Protein AF-A0A7S0VR71-F1 (afdb_monomer_lite)

Sequence (204 aa):
VLRNLAHNQRNHTSLIQAGAVEPLVAIMRNSWDAAPRINAAVAVACLVGHEEGNPRLQLDETLVDEILDVLDAACQGTMRHGSFWTVWKLCQGLASLTVNDKNKELITEKGGVNILNEVLHDSHYNNEAAHRYALSAIWNLAFNAASRLVILKTPGLVDSIRDIVHKSESIRTKEAAKGALWTLGLEQDVKSLSETMAQDAGWY

pLDDT: mean 87.96, std 11.65, range [43.56, 96.62]

Radius of gyration: 17.16 Å; chains: 1; bounding box: 41×38×56 Å

Foldseek 3Di:
DLLVQLVDPVCLVVCVVVVVQVVLLCQLPPPPQLVSNLSSLLSNLSNPLVDAQDPSLDHDLVNLLSLQVLLLCLLVQHDDSNDRDALLSSLQSLLSSLSYPNSLVSCQVSPVLVSLQSLLVGDGDVSLSNLLSSLSNLLSSLLDPSSLVSQVVHPCNLVSLLVCLVPPPDPSSVVSSLSNCVSSVNVVSNVVSVVVVVVVVPPD

InterPro domains:
  IPR000225 Armadillo [SM00185] (8-49)
  IPR000225 Armadillo [SM00185] (100-143)
  IPR011989 Armadillo-like helical [G3DSA:1.25.10.10] (1-79)
  IPR011989 Armadillo-like helical [G3DSA:1.25.10.10] (80-203)
  IPR016024 Armadillo-type fold [SSF48371] (2-189)

Secondary structure (DSSP, 8-state):
-HHHHHTSGGGHHHHHHTT-HHHHHHHHHH-SSHHHHHHHHHHHHHHHTTSTT-GGGPPPHHHHHHHHHHHHHHHTT--BTTB---HHHHHHHHHHHTTSHHHHHHHHHTTHHHHHHHHHHS--TTHHHHHHHHHHHHHHHHTSHHHHHHHHHSTTHHHHHHHHHHH---HHHHHHHHHHHHHTT-HHHHHHHHHHHHHHTT--

Organism: NCBI:txid51329

Structure (mmCIF, N/CA/C/O backbone):
data_AF-A0A7S0VR71-F1
#
_entry.id   AF-A0A7S0VR71-F1
#
loop_
_atom_site.group_PDB
_atom_site.id
_atom_site.type_symbol
_atom_site.label_atom_id
_atom_site.label_alt_id
_atom_site.label_comp_id
_atom_site.label_asym_id
_atom_site.label_entity_id
_atom_site.label_seq_id
_atom_site.pdbx_PDB_ins_code
_atom_site.Cartn_x
_atom_site.Cartn_y
_atom_site.Cartn_z
_atom_site.occupancy
_atom_site.B_iso_or_equiv
_atom_site.auth_seq_id
_atom_site.auth_comp_id
_atom_site.auth_asym_id
_atom_site.auth_atom_id
_atom_site.pdbx_PDB_model_num
ATOM 1 N N . VAL A 1 1 ? 16.214 -5.811 -4.613 1.00 65.94 1 VAL A N 1
ATOM 2 C CA . VAL A 1 1 ? 17.143 -4.970 -3.810 1.00 65.94 1 VAL A CA 1
ATOM 3 C C . VAL A 1 1 ? 16.656 -3.527 -3.686 1.00 65.94 1 VAL A C 1
ATOM 5 O O . VAL A 1 1 ? 16.484 -3.078 -2.560 1.00 65.94 1 VAL A O 1
ATOM 8 N N . LEU A 1 2 ? 16.357 -2.828 -4.791 1.00 71.06 2 LEU A N 1
ATOM 9 C CA . LEU A 1 2 ? 15.960 -1.408 -4.769 1.00 71.06 2 LEU A CA 1
ATOM 10 C C . LEU A 1 2 ? 14.737 -1.092 -3.893 1.00 71.06 2 LEU A C 1
ATOM 12 O O . LEU A 1 2 ? 14.807 -0.151 -3.111 1.00 71.06 2 LEU A O 1
ATOM 16 N N . ARG A 1 3 ? 13.681 -1.922 -3.910 1.00 77.31 3 ARG A N 1
ATOM 17 C CA . ARG A 1 3 ? 12.540 -1.784 -2.980 1.00 77.31 3 ARG A CA 1
ATOM 18 C C . ARG A 1 3 ? 12.992 -1.668 -1.519 1.00 77.31 3 ARG A C 1
ATOM 20 O O . ARG A 1 3 ? 12.566 -0.774 -0.803 1.00 77.31 3 ARG A O 1
ATOM 27 N N . ASN A 1 4 ? 13.892 -2.547 -1.072 1.00 80.81 4 ASN A N 1
ATOM 28 C CA . ASN A 1 4 ? 14.374 -2.533 0.313 1.00 80.81 4 ASN A CA 1
ATOM 29 C C . ASN A 1 4 ? 15.157 -1.255 0.646 1.00 80.81 4 ASN A C 1
ATOM 31 O O . ASN A 1 4 ? 15.066 -0.782 1.774 1.00 80.81 4 ASN A O 1
ATOM 35 N N . LEU A 1 5 ? 15.890 -0.693 -0.321 1.00 80.12 5 LEU A N 1
ATOM 36 C CA . LEU A 1 5 ? 16.587 0.580 -0.140 1.00 80.12 5 LEU A CA 1
ATOM 37 C C . LEU A 1 5 ? 15.606 1.756 -0.082 1.00 80.12 5 LEU A C 1
ATOM 39 O O . LEU A 1 5 ? 15.799 2.637 0.751 1.00 80.12 5 LEU A O 1
ATOM 43 N N . ALA A 1 6 ? 14.551 1.734 -0.902 1.00 82.25 6 ALA A N 1
ATOM 44 C CA . ALA A 1 6 ? 13.520 2.769 -0.958 1.00 82.25 6 ALA A CA 1
ATOM 45 C C . ALA A 1 6 ? 12.652 2.837 0.312 1.00 82.25 6 ALA A C 1
ATOM 47 O O . ALA A 1 6 ? 12.152 3.901 0.643 1.00 82.25 6 ALA A O 1
ATOM 48 N N . HIS A 1 7 ? 12.518 1.761 1.092 1.00 83.00 7 HIS A N 1
ATOM 49 C CA . HIS A 1 7 ? 11.820 1.833 2.388 1.00 83.00 7 HIS A CA 1
ATOM 50 C C . HIS A 1 7 ? 12.550 2.692 3.436 1.00 83.00 7 HIS A C 1
ATOM 52 O O . HIS A 1 7 ? 11.944 3.096 4.429 1.00 83.00 7 HIS A O 1
ATOM 58 N N . ASN A 1 8 ? 13.844 2.968 3.244 1.00 85.75 8 ASN A N 1
ATOM 59 C CA . ASN A 1 8 ? 14.630 3.799 4.147 1.00 85.75 8 ASN A CA 1
ATOM 60 C C . ASN A 1 8 ? 14.760 5.221 3.587 1.00 85.75 8 ASN A C 1
ATOM 62 O O . ASN A 1 8 ? 15.506 5.446 2.634 1.00 85.75 8 ASN A O 1
ATOM 66 N N . GLN A 1 9 ? 14.097 6.182 4.240 1.00 85.19 9 GLN A N 1
ATOM 67 C CA . GLN A 1 9 ? 14.102 7.601 3.861 1.00 85.19 9 GLN A CA 1
ATOM 68 C C . GLN A 1 9 ? 15.513 8.171 3.660 1.00 85.19 9 GLN A C 1
ATOM 70 O O . GLN A 1 9 ? 15.729 9.012 2.793 1.00 85.19 9 GLN A O 1
ATOM 75 N N . ARG A 1 10 ? 16.505 7.690 4.426 1.00 88.75 10 ARG A N 1
ATOM 76 C CA . ARG A 1 10 ? 17.900 8.158 4.319 1.00 88.75 10 ARG A CA 1
ATOM 77 C C . ARG A 1 10 ? 18.517 7.884 2.946 1.00 88.75 10 ARG A C 1
ATOM 79 O O . ARG A 1 10 ? 19.453 8.572 2.562 1.00 88.75 10 ARG A O 1
ATOM 86 N N . ASN A 1 11 ? 17.992 6.903 2.214 1.00 87.69 11 ASN A N 1
ATOM 87 C CA . ASN A 1 11 ? 18.485 6.532 0.893 1.00 87.69 11 ASN A CA 1
ATOM 88 C C . ASN A 1 11 ? 17.775 7.281 -0.242 1.00 87.69 11 ASN A C 1
ATOM 90 O O . ASN A 1 11 ? 18.220 7.190 -1.384 1.00 87.69 11 ASN A O 1
ATOM 94 N N . HIS A 1 12 ? 16.670 7.987 0.031 1.00 91.31 12 HIS A N 1
ATOM 95 C CA . HIS A 1 12 ? 15.817 8.563 -1.014 1.00 91.31 12 HIS A CA 1
ATOM 96 C C . HIS A 1 12 ? 16.567 9.559 -1.884 1.00 91.31 12 HIS A C 1
ATOM 98 O O . HIS A 1 12 ? 16.600 9.389 -3.099 1.00 91.31 12 HIS A O 1
ATOM 104 N N . THR A 1 13 ? 17.234 10.539 -1.270 1.00 89.62 13 THR A N 1
ATOM 105 C CA . THR A 1 13 ? 17.993 11.564 -1.997 1.00 89.62 13 THR A CA 1
ATOM 106 C C . THR A 1 13 ? 19.032 10.936 -2.920 1.00 89.62 13 THR A C 1
ATOM 108 O O . THR A 1 13 ? 19.096 11.286 -4.094 1.00 89.62 13 THR A O 1
ATOM 111 N N . SER A 1 14 ? 19.795 9.957 -2.429 1.00 92.00 14 SER A N 1
ATOM 112 C CA . SER A 1 14 ? 20.816 9.272 -3.227 1.00 92.00 14 SER A CA 1
ATOM 113 C C . SER A 1 14 ? 20.217 8.449 -4.368 1.00 92.00 14 SER A C 1
ATOM 115 O O . SER A 1 14 ? 20.752 8.465 -5.471 1.00 92.00 14 SER A O 1
ATOM 117 N N . LEU A 1 15 ? 19.098 7.755 -4.138 1.00 90.75 15 LEU A N 1
ATOM 118 C CA . LEU A 1 15 ? 18.411 6.980 -5.178 1.00 90.75 15 LEU A CA 1
ATOM 119 C C . LEU A 1 15 ? 17.828 7.884 -6.271 1.00 90.75 15 LEU A C 1
ATOM 121 O O . LEU A 1 15 ? 17.935 7.566 -7.455 1.00 90.75 15 LEU A O 1
ATOM 125 N N . ILE A 1 16 ? 17.241 9.018 -5.884 1.00 90.50 16 ILE A N 1
ATOM 126 C CA . ILE A 1 16 ? 16.685 10.003 -6.817 1.00 90.50 16 ILE A CA 1
ATOM 127 C C . ILE A 1 16 ? 17.810 10.644 -7.636 1.00 90.50 16 ILE A C 1
ATOM 129 O O . ILE A 1 16 ? 17.718 10.686 -8.861 1.00 90.50 16 ILE A O 1
ATOM 133 N N . GLN A 1 17 ? 18.900 11.070 -6.991 1.00 91.31 17 GLN A N 1
ATOM 134 C CA . GLN A 1 17 ? 20.070 11.643 -7.670 1.00 91.31 17 GLN A CA 1
ATOM 135 C C . GLN A 1 17 ? 20.768 10.644 -8.601 1.00 91.31 17 GLN A C 1
ATOM 137 O O . GLN A 1 17 ? 21.292 11.039 -9.637 1.00 91.31 17 GLN A O 1
ATOM 142 N N . ALA A 1 18 ? 20.730 9.349 -8.276 1.00 92.19 18 ALA A N 1
ATOM 143 C CA . ALA A 1 18 ? 21.214 8.281 -9.147 1.00 92.19 18 ALA A CA 1
ATOM 144 C C . ALA A 1 18 ? 20.272 7.971 -10.330 1.00 92.19 18 ALA A C 1
ATOM 146 O O . ALA A 1 18 ? 20.552 7.062 -11.109 1.00 92.19 18 ALA A O 1
ATOM 147 N N . GLY A 1 19 ? 19.147 8.683 -10.466 1.00 92.44 19 GLY A N 1
ATOM 148 C CA . GLY A 1 19 ? 18.198 8.499 -11.563 1.00 92.44 19 GLY A CA 1
ATOM 149 C C . GLY A 1 19 ? 17.352 7.228 -11.454 1.00 92.44 19 GLY A C 1
ATOM 150 O O . GLY A 1 19 ? 16.844 6.754 -12.465 1.00 92.44 19 GLY A O 1
ATOM 151 N N . ALA A 1 20 ? 17.178 6.659 -10.253 1.00 93.25 20 ALA A N 1
ATOM 152 C CA . ALA A 1 20 ? 16.486 5.377 -10.080 1.00 93.25 20 ALA A CA 1
ATOM 153 C C . ALA A 1 20 ? 14.979 5.427 -10.401 1.00 93.25 20 ALA A C 1
ATOM 155 O O . ALA A 1 20 ? 14.383 4.388 -10.679 1.00 93.25 20 ALA A O 1
ATOM 156 N N . VAL A 1 21 ? 14.355 6.609 -10.364 1.00 93.88 21 VAL A N 1
ATOM 157 C CA . VAL A 1 21 ? 12.896 6.760 -10.487 1.00 93.88 21 VAL A CA 1
ATOM 158 C C . VAL A 1 21 ? 12.383 6.318 -11.861 1.00 93.88 21 VAL A C 1
ATOM 160 O O . VAL A 1 21 ? 11.466 5.504 -11.922 1.00 93.88 21 VAL A O 1
ATOM 163 N N . GLU A 1 22 ? 12.974 6.792 -12.961 1.00 95.31 22 GLU A N 1
ATOM 164 C CA . GLU A 1 22 ? 12.463 6.487 -14.310 1.00 95.31 22 GLU A CA 1
ATOM 165 C C . GLU A 1 22 ? 12.595 5.006 -14.703 1.00 95.31 22 GLU A C 1
ATOM 167 O O . GLU A 1 22 ? 11.619 4.439 -15.198 1.00 95.31 22 GLU A O 1
ATOM 172 N N . PRO A 1 23 ? 13.719 4.312 -14.428 1.00 96.12 23 PRO A N 1
ATOM 173 C CA . PRO A 1 23 ? 13.800 2.867 -14.626 1.00 96.12 23 PRO A CA 1
ATOM 174 C C . PRO A 1 23 ? 12.753 2.091 -13.822 1.00 96.12 23 PRO A C 1
ATOM 176 O O . PRO A 1 23 ? 12.188 1.122 -14.327 1.00 96.12 23 PRO A O 1
ATOM 179 N N . LEU A 1 24 ? 12.460 2.511 -12.586 1.00 95.94 24 LEU A N 1
ATOM 180 C CA . LEU A 1 24 ? 11.424 1.869 -11.778 1.00 95.94 24 LEU A CA 1
ATOM 181 C C . LEU A 1 24 ? 10.033 2.109 -12.376 1.00 95.94 24 LEU A C 1
ATOM 183 O O . LEU A 1 24 ? 9.268 1.160 -12.504 1.00 95.94 24 LEU A O 1
ATOM 187 N N . VAL A 1 25 ? 9.718 3.326 -12.828 1.00 96.06 25 VAL A N 1
ATOM 188 C CA . VAL A 1 25 ? 8.456 3.606 -13.538 1.00 96.06 25 VAL A CA 1
ATOM 189 C C . VAL A 1 25 ? 8.340 2.765 -14.812 1.00 96.06 25 VAL A C 1
ATOM 191 O O . VAL A 1 25 ? 7.271 2.227 -15.099 1.00 96.06 25 VAL A O 1
ATOM 194 N N . ALA A 1 26 ? 9.432 2.595 -15.561 1.00 96.50 26 ALA A N 1
ATOM 195 C CA . ALA A 1 26 ? 9.446 1.752 -16.750 1.00 96.50 26 ALA A CA 1
ATOM 196 C C . ALA A 1 26 ? 9.179 0.274 -16.416 1.00 96.50 26 ALA A C 1
ATOM 198 O O . ALA A 1 26 ? 8.408 -0.368 -17.126 1.00 96.50 26 ALA A O 1
ATOM 199 N N . ILE A 1 27 ? 9.758 -0.257 -15.333 1.00 96.38 27 ILE A N 1
ATOM 200 C CA . ILE A 1 27 ? 9.483 -1.625 -14.860 1.00 96.38 27 ILE A CA 1
ATOM 201 C C . ILE A 1 27 ? 8.026 -1.755 -14.407 1.00 96.38 27 ILE A C 1
ATOM 203 O O . ILE A 1 27 ? 7.354 -2.702 -14.802 1.00 96.38 27 ILE A O 1
ATOM 207 N N . MET A 1 28 ? 7.529 -0.794 -13.625 1.00 95.75 28 MET A N 1
ATOM 208 C CA . MET A 1 28 ? 6.152 -0.765 -13.126 1.00 95.75 28 MET A CA 1
ATOM 209 C C . MET A 1 28 ? 5.127 -0.852 -14.266 1.00 95.75 28 MET A C 1
ATOM 211 O O . MET A 1 28 ? 4.147 -1.587 -14.159 1.00 95.75 28 MET A O 1
ATOM 215 N N . ARG A 1 29 ? 5.373 -0.123 -15.363 1.00 94.56 29 ARG A N 1
ATOM 216 C CA . ARG A 1 29 ? 4.449 -0.013 -16.503 1.00 94.56 29 ARG A CA 1
ATOM 217 C C . ARG A 1 29 ? 4.601 -1.108 -17.554 1.00 94.56 29 ARG A C 1
ATOM 219 O O . ARG A 1 29 ? 3.626 -1.424 -18.218 1.00 94.56 29 ARG A O 1
ATOM 226 N N . ASN A 1 30 ? 5.810 -1.639 -17.748 1.00 94.56 30 ASN A N 1
ATOM 227 C CA . ASN A 1 30 ? 6.112 -2.478 -18.914 1.00 94.56 30 ASN A CA 1
ATOM 228 C C . ASN A 1 30 ? 6.561 -3.901 -18.569 1.00 94.56 30 ASN A C 1
ATOM 230 O O . ASN A 1 30 ? 6.733 -4.714 -19.478 1.00 94.56 30 ASN A O 1
ATOM 234 N N . SER A 1 31 ? 6.824 -4.218 -17.298 1.00 94.06 31 SER A N 1
ATOM 235 C CA . SER A 1 31 ? 7.171 -5.592 -16.937 1.00 94.06 31 SER A CA 1
ATOM 236 C C . SER A 1 31 ? 5.948 -6.498 -17.082 1.00 94.06 31 SER A C 1
ATOM 238 O O . SER A 1 31 ? 4.839 -6.103 -16.751 1.00 94.06 31 SER A O 1
ATOM 240 N N . TRP A 1 32 ? 6.162 -7.712 -17.586 1.00 91.38 32 TRP A N 1
ATOM 241 C CA . TRP A 1 32 ? 5.134 -8.749 -17.712 1.00 91.38 32 TRP A CA 1
ATOM 242 C C . TRP A 1 32 ? 5.001 -9.606 -16.445 1.00 91.38 32 TRP A C 1
ATOM 244 O O . TRP A 1 32 ? 4.050 -10.370 -16.321 1.00 91.38 32 TRP A O 1
ATOM 254 N N . ASP A 1 33 ? 5.962 -9.505 -15.523 1.00 92.62 33 ASP A N 1
ATOM 255 C CA . ASP A 1 33 ? 5.964 -10.230 -14.255 1.00 92.62 33 ASP A CA 1
ATOM 256 C C . ASP A 1 33 ? 5.464 -9.309 -13.134 1.00 92.62 33 ASP A C 1
ATOM 258 O O . ASP A 1 33 ? 6.018 -8.228 -12.899 1.00 92.62 33 ASP A O 1
ATOM 262 N N . ALA A 1 34 ? 4.432 -9.754 -12.421 1.00 92.62 34 ALA A N 1
ATOM 263 C CA . ALA A 1 34 ? 3.811 -9.019 -11.327 1.00 92.62 34 ALA A CA 1
ATOM 264 C C . ALA A 1 34 ? 4.813 -8.678 -10.212 1.00 92.62 34 ALA A C 1
ATOM 266 O O . ALA A 1 34 ? 4.798 -7.570 -9.677 1.00 92.62 34 ALA A O 1
ATOM 267 N N . ALA A 1 35 ? 5.750 -9.573 -9.872 1.00 93.38 35 ALA A N 1
ATOM 268 C CA . ALA A 1 35 ? 6.666 -9.320 -8.758 1.00 93.38 35 ALA A CA 1
ATOM 269 C C . ALA A 1 35 ? 7.576 -8.090 -8.995 1.00 93.38 35 ALA A C 1
ATOM 271 O O . ALA A 1 35 ? 7.648 -7.216 -8.120 1.00 93.38 35 ALA A O 1
ATOM 272 N N . PRO A 1 36 ? 8.273 -7.954 -10.139 1.00 94.19 36 PRO A N 1
ATOM 273 C CA . PRO A 1 36 ? 8.951 -6.721 -10.524 1.00 94.19 36 PRO A CA 1
ATOM 274 C C . PRO A 1 36 ? 8.035 -5.498 -10.578 1.00 94.19 36 PRO A C 1
ATOM 276 O O . PRO A 1 36 ? 8.448 -4.452 -10.070 1.00 94.19 36 PRO A O 1
ATOM 279 N N . ARG A 1 37 ? 6.815 -5.613 -11.126 1.00 94.88 37 ARG A N 1
ATOM 280 C CA . ARG A 1 37 ? 5.865 -4.487 -11.191 1.00 94.88 37 ARG A CA 1
ATOM 281 C C . ARG A 1 37 ? 5.501 -3.972 -9.804 1.00 94.88 37 ARG A C 1
ATOM 283 O O . ARG A 1 37 ? 5.704 -2.792 -9.531 1.00 94.88 37 ARG A O 1
ATOM 290 N N . ILE A 1 38 ? 5.067 -4.854 -8.903 1.00 95.00 38 ILE A N 1
ATOM 291 C CA . ILE A 1 38 ? 4.711 -4.524 -7.515 1.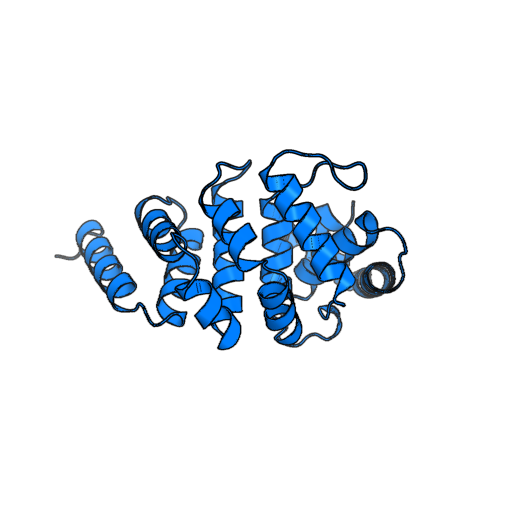00 95.00 38 ILE A CA 1
ATOM 292 C C . ILE A 1 38 ? 5.911 -3.906 -6.791 1.00 95.00 38 ILE A C 1
ATOM 294 O O . ILE A 1 38 ? 5.800 -2.868 -6.138 1.00 95.00 38 ILE A O 1
ATOM 298 N N . ASN A 1 39 ? 7.093 -4.519 -6.917 1.00 94.50 39 ASN A N 1
ATOM 299 C CA . ASN A 1 39 ? 8.308 -4.009 -6.284 1.00 94.50 39 ASN A CA 1
ATOM 300 C C . ASN A 1 39 ? 8.669 -2.605 -6.773 1.00 94.50 39 ASN A C 1
ATOM 302 O O . ASN A 1 39 ? 9.123 -1.781 -5.974 1.00 94.50 39 ASN A O 1
ATOM 306 N N . ALA A 1 40 ? 8.490 -2.350 -8.067 1.00 95.25 40 ALA A N 1
ATOM 307 C CA . ALA A 1 40 ? 8.718 -1.049 -8.660 1.00 95.25 40 ALA A CA 1
ATOM 308 C C . ALA A 1 40 ? 7.663 -0.034 -8.207 1.00 95.25 40 ALA A C 1
ATOM 310 O O . ALA A 1 40 ? 8.046 1.050 -7.782 1.00 95.25 40 ALA A O 1
ATOM 311 N N . ALA A 1 41 ? 6.380 -0.402 -8.189 1.00 95.50 41 ALA A N 1
ATOM 312 C CA . ALA A 1 41 ? 5.288 0.447 -7.716 1.00 95.50 41 ALA A CA 1
ATOM 313 C C . ALA A 1 41 ? 5.519 0.920 -6.277 1.00 95.50 41 ALA A C 1
ATOM 315 O O . ALA A 1 41 ? 5.515 2.118 -6.004 1.00 95.50 41 ALA A O 1
ATOM 316 N N . VAL A 1 42 ? 5.825 -0.011 -5.368 1.00 94.31 42 VAL A N 1
ATOM 317 C CA . VAL A 1 42 ? 6.130 0.302 -3.964 1.00 94.31 42 VAL A CA 1
ATOM 318 C C . VAL A 1 42 ? 7.378 1.181 -3.851 1.00 94.31 42 VAL A C 1
ATOM 320 O O . VAL A 1 42 ? 7.391 2.129 -3.069 1.00 94.31 42 VAL A O 1
ATOM 323 N N . ALA A 1 43 ? 8.427 0.906 -4.632 1.00 94.69 43 ALA A N 1
ATOM 324 C CA . ALA A 1 43 ? 9.650 1.705 -4.597 1.00 94.69 43 ALA A CA 1
ATOM 325 C C . ALA A 1 43 ? 9.428 3.135 -5.116 1.00 94.69 43 ALA A C 1
ATOM 327 O O . ALA A 1 43 ? 9.874 4.081 -4.472 1.00 94.69 43 ALA A O 1
ATOM 328 N N . VAL A 1 44 ? 8.721 3.301 -6.238 1.00 94.81 44 VAL A N 1
ATOM 329 C CA . VAL A 1 44 ? 8.338 4.615 -6.777 1.00 94.81 44 VAL A CA 1
ATOM 330 C C . VAL A 1 44 ? 7.493 5.357 -5.749 1.00 94.81 44 VAL A C 1
ATOM 332 O O . VAL A 1 44 ? 7.810 6.497 -5.427 1.00 94.81 44 VAL A O 1
ATOM 335 N N . ALA A 1 45 ? 6.499 4.695 -5.156 1.00 93.38 45 ALA A N 1
ATOM 336 C CA . ALA A 1 45 ? 5.651 5.280 -4.126 1.00 93.38 45 ALA A CA 1
ATOM 337 C C . ALA A 1 45 ? 6.445 5.773 -2.914 1.00 93.38 45 ALA A C 1
ATOM 339 O O . ALA A 1 45 ? 6.241 6.896 -2.467 1.00 93.38 45 ALA A O 1
ATOM 340 N N . CYS A 1 46 ? 7.408 4.992 -2.424 1.00 91.88 46 CYS A N 1
ATOM 341 C CA . CYS A 1 46 ? 8.279 5.451 -1.348 1.00 91.88 46 CYS A CA 1
ATOM 342 C C . CYS A 1 46 ? 9.129 6.667 -1.749 1.00 91.88 46 CYS A C 1
ATOM 344 O O . CYS A 1 46 ? 9.349 7.527 -0.909 1.00 91.88 46 CYS A O 1
ATOM 346 N N . LEU A 1 47 ? 9.612 6.746 -2.994 1.00 91.50 47 LEU A N 1
ATOM 347 C CA . LEU A 1 47 ? 10.522 7.812 -3.433 1.00 91.50 47 LEU A CA 1
ATOM 348 C C . LEU A 1 47 ? 9.815 9.125 -3.787 1.00 91.50 47 LEU A C 1
ATOM 350 O O . LEU A 1 47 ? 10.372 10.190 -3.537 1.00 91.50 47 LEU A O 1
ATOM 354 N N . VAL A 1 48 ? 8.630 9.061 -4.402 1.00 90.81 48 VAL A N 1
ATOM 355 C CA . VAL A 1 48 ? 7.934 10.246 -4.943 1.00 90.81 48 VAL A CA 1
ATOM 356 C C . VAL A 1 48 ? 6.537 10.462 -4.357 1.00 90.81 48 VAL A C 1
ATOM 358 O O . VAL A 1 48 ? 5.881 11.441 -4.691 1.00 90.81 48 VAL A O 1
ATOM 361 N N . GLY A 1 49 ? 6.087 9.596 -3.444 1.00 83.94 49 GLY A N 1
ATOM 362 C CA . GLY A 1 49 ? 4.770 9.671 -2.794 1.00 83.94 49 GLY A CA 1
ATOM 363 C C . GLY A 1 49 ? 4.559 10.869 -1.868 1.00 83.94 49 GLY A C 1
ATOM 364 O O . GLY A 1 49 ? 3.482 11.010 -1.302 1.00 83.94 49 GLY A O 1
ATOM 365 N N . HIS A 1 50 ? 5.572 11.717 -1.689 1.00 84.19 50 HIS A N 1
ATOM 366 C CA . HIS A 1 50 ? 5.449 12.990 -0.977 1.00 84.19 50 HIS A CA 1
ATOM 367 C C . HIS A 1 50 ? 4.798 14.087 -1.833 1.00 84.19 50 HIS A C 1
ATOM 369 O O . HIS A 1 50 ? 4.351 15.093 -1.290 1.00 84.19 50 HIS A O 1
ATOM 375 N N . GLU A 1 51 ? 4.761 13.906 -3.155 1.00 82.44 51 GLU A N 1
ATOM 376 C CA . GLU A 1 51 ? 4.181 14.854 -4.101 1.00 82.44 51 GLU A CA 1
ATOM 377 C C . GLU A 1 51 ? 2.767 14.413 -4.489 1.00 82.44 51 GLU A C 1
ATOM 379 O O . GLU A 1 51 ? 2.568 13.386 -5.148 1.00 82.44 51 GLU A O 1
ATOM 384 N N . GLU A 1 52 ? 1.774 15.208 -4.095 1.00 78.00 52 GLU A N 1
ATOM 385 C CA . GLU A 1 52 ? 0.383 14.960 -4.458 1.00 78.00 52 GLU A CA 1
ATOM 386 C C . GLU A 1 52 ? 0.183 15.050 -5.977 1.00 78.00 52 GLU A C 1
ATOM 388 O O . GLU A 1 52 ? 0.733 15.919 -6.654 1.00 78.00 52 GLU A O 1
ATOM 393 N N . GLY A 1 53 ? -0.581 14.108 -6.536 1.00 78.19 53 GLY A N 1
ATOM 394 C CA . GLY A 1 53 ? -0.867 14.076 -7.971 1.00 78.19 53 GLY A CA 1
ATOM 395 C C . GLY A 1 53 ? 0.320 13.707 -8.870 1.00 78.19 53 GLY A C 1
ATOM 396 O O . GLY A 1 53 ? 0.206 13.839 -10.090 1.00 78.19 53 GLY A O 1
ATOM 397 N N . ASN A 1 54 ? 1.443 13.214 -8.327 1.00 89.25 54 ASN A N 1
ATOM 398 C CA . ASN A 1 54 ? 2.588 12.833 -9.154 1.00 89.25 54 ASN A CA 1
ATOM 399 C C . ASN A 1 54 ? 2.193 11.726 -10.164 1.00 89.25 54 ASN A C 1
ATOM 401 O O . ASN A 1 54 ? 1.780 10.633 -9.756 1.00 89.25 54 ASN A O 1
ATOM 405 N N . PRO A 1 55 ? 2.342 11.953 -11.486 1.00 89.12 55 PRO A N 1
ATOM 406 C CA . PRO A 1 55 ? 1.881 11.018 -12.517 1.00 89.12 55 PRO A CA 1
ATOM 407 C C . PRO A 1 55 ? 2.649 9.689 -12.521 1.00 89.12 55 PRO A C 1
ATOM 409 O O . PRO A 1 55 ? 2.201 8.708 -13.118 1.00 89.12 55 PRO A O 1
ATOM 412 N N . ARG A 1 56 ? 3.813 9.628 -11.862 1.00 92.19 56 ARG A N 1
ATOM 413 C CA . ARG A 1 56 ? 4.591 8.393 -11.700 1.00 92.19 56 ARG A CA 1
ATOM 414 C C . ARG A 1 56 ? 3.954 7.416 -10.714 1.00 92.19 56 ARG A C 1
ATOM 416 O O . ARG A 1 56 ? 4.299 6.245 -10.752 1.00 92.19 56 ARG A O 1
ATOM 423 N N . LEU A 1 57 ? 3.034 7.882 -9.867 1.00 92.69 57 LEU A N 1
ATOM 424 C CA . LEU A 1 57 ? 2.300 7.044 -8.916 1.00 92.69 57 LEU A CA 1
ATOM 425 C C . LEU A 1 57 ? 1.071 6.379 -9.530 1.00 92.69 57 LEU A C 1
ATOM 427 O O . LEU A 1 57 ? 0.507 5.491 -8.901 1.00 92.69 57 LEU A O 1
ATOM 431 N N . GLN A 1 58 ? 0.617 6.823 -10.706 1.00 93.62 58 GLN A N 1
ATOM 432 C CA . GLN A 1 58 ? -0.617 6.313 -11.292 1.00 93.62 58 GLN A CA 1
ATOM 433 C C . GLN A 1 58 ? -0.475 4.825 -11.633 1.00 93.62 58 GLN A C 1
ATOM 435 O O . GLN A 1 58 ? 0.396 4.443 -12.421 1.00 93.62 58 GLN A O 1
ATOM 440 N N . LEU A 1 59 ? -1.355 4.020 -11.042 1.00 93.81 59 LEU A N 1
ATOM 441 C CA . LEU A 1 59 ? -1.464 2.587 -11.281 1.00 93.81 59 LEU A CA 1
ATOM 442 C C . LEU A 1 59 ? -2.483 2.313 -12.392 1.00 93.81 59 LEU A C 1
ATOM 444 O O . LEU A 1 59 ? -3.395 3.108 -12.630 1.00 93.81 59 LEU A O 1
ATOM 448 N N . ASP A 1 60 ? -2.326 1.177 -13.060 1.00 94.38 60 ASP A N 1
ATOM 449 C CA . ASP A 1 60 ? -3.395 0.566 -13.847 1.00 94.38 60 ASP A CA 1
ATOM 450 C C . ASP A 1 60 ? -4.178 -0.447 -12.998 1.00 94.38 60 ASP A C 1
ATOM 452 O O . ASP A 1 60 ? -3.721 -0.873 -11.935 1.00 94.38 60 ASP A O 1
ATOM 456 N N . GLU A 1 61 ? -5.362 -0.833 -13.473 1.00 94.81 61 GLU A N 1
ATOM 457 C CA . GLU A 1 61 ? -6.259 -1.747 -12.757 1.00 94.81 61 GLU A CA 1
ATOM 458 C C . GLU A 1 61 ? -5.598 -3.088 -12.422 1.00 94.81 61 GLU A C 1
ATOM 460 O O . GLU A 1 61 ? -5.762 -3.589 -11.311 1.00 94.81 61 GLU A O 1
ATOM 465 N N . THR A 1 62 ? -4.811 -3.645 -13.350 1.00 95.81 62 THR A N 1
ATOM 466 C CA . THR A 1 62 ? -4.158 -4.946 -13.143 1.00 95.81 62 THR A CA 1
ATOM 467 C C . THR A 1 62 ? -3.111 -4.887 -12.041 1.00 95.81 62 THR A C 1
ATOM 469 O O . THR A 1 62 ? -3.020 -5.801 -11.231 1.00 95.81 62 THR A O 1
ATOM 472 N N . LEU A 1 63 ? -2.349 -3.796 -11.963 1.00 95.88 63 LEU A N 1
ATOM 473 C CA . LEU A 1 63 ? -1.344 -3.615 -10.925 1.00 95.88 63 LEU A CA 1
ATOM 474 C C . LEU A 1 63 ? -1.977 -3.395 -9.548 1.00 95.88 63 LEU A C 1
ATOM 476 O O . LEU A 1 63 ? -1.403 -3.807 -8.543 1.00 95.88 63 LEU A O 1
ATOM 480 N N . VAL A 1 64 ? -3.151 -2.759 -9.482 1.00 96.56 64 VAL A N 1
ATOM 481 C CA . VAL A 1 64 ? -3.910 -2.667 -8.226 1.00 96.56 64 VAL A CA 1
ATOM 482 C C . VAL A 1 64 ? -4.323 -4.064 -7.764 1.00 96.56 64 VAL A C 1
ATOM 484 O O . VAL A 1 64 ? -4.048 -4.406 -6.616 1.00 96.56 64 VAL A O 1
ATOM 487 N N . ASP A 1 65 ? -4.889 -4.887 -8.652 1.00 96.31 65 ASP A N 1
ATOM 488 C CA . ASP A 1 65 ? -5.263 -6.273 -8.333 1.00 96.31 65 ASP A CA 1
ATOM 489 C C . ASP A 1 65 ? -4.049 -7.098 -7.870 1.00 96.31 65 ASP A C 1
ATOM 491 O O . ASP A 1 65 ? -4.112 -7.777 -6.847 1.00 96.31 65 ASP A O 1
ATOM 495 N N . GLU A 1 66 ? -2.913 -6.985 -8.565 1.00 95.88 66 GLU A N 1
ATOM 496 C CA . GLU A 1 66 ? -1.652 -7.649 -8.206 1.00 95.88 66 GLU A CA 1
ATOM 497 C C . GLU A 1 66 ? -1.137 -7.229 -6.816 1.00 95.88 66 GLU A C 1
ATOM 499 O O . GLU A 1 66 ? -0.697 -8.070 -6.030 1.00 95.88 66 GLU A O 1
ATOM 504 N N . ILE A 1 67 ? -1.184 -5.931 -6.490 1.00 96.62 67 ILE A N 1
ATOM 505 C CA . ILE A 1 67 ? -0.753 -5.415 -5.180 1.00 96.62 67 ILE A CA 1
ATOM 506 C C . ILE A 1 67 ? -1.674 -5.925 -4.067 1.00 96.62 67 ILE A C 1
ATOM 508 O O . ILE A 1 67 ? -1.181 -6.289 -2.996 1.00 96.62 67 ILE A O 1
ATOM 512 N N . LEU A 1 68 ? -2.988 -5.940 -4.305 1.00 96.56 68 LEU A N 1
ATOM 513 C CA . LEU A 1 68 ? -3.975 -6.388 -3.326 1.00 96.56 68 LEU A CA 1
ATOM 514 C C . LEU A 1 68 ? -3.914 -7.908 -3.102 1.00 96.56 68 LEU A C 1
ATOM 516 O O . LEU A 1 68 ? -3.877 -8.316 -1.945 1.00 96.56 68 LEU A O 1
ATOM 520 N N . ASP A 1 69 ? -3.785 -8.733 -4.152 1.00 95.88 69 ASP A N 1
ATOM 521 C CA . ASP A 1 69 ? -3.602 -10.197 -4.027 1.00 95.88 69 ASP A CA 1
ATOM 522 C C . ASP A 1 69 ? -2.349 -10.539 -3.214 1.00 95.88 69 ASP A C 1
ATOM 524 O O . ASP A 1 69 ? -2.352 -11.419 -2.353 1.00 95.88 69 ASP A O 1
ATOM 528 N N . VAL A 1 70 ? -1.261 -9.804 -3.445 1.00 95.69 70 VAL A N 1
ATOM 529 C CA . VAL A 1 70 ? -0.017 -9.998 -2.702 1.00 95.69 70 VAL A CA 1
ATOM 530 C C . VAL A 1 70 ? -0.120 -9.528 -1.248 1.00 95.69 70 VAL A C 1
ATOM 532 O O . VAL A 1 70 ? 0.509 -10.135 -0.378 1.00 95.69 70 VAL A O 1
ATOM 535 N N . LEU A 1 71 ? -0.885 -8.471 -0.960 1.00 95.69 71 LEU A N 1
ATOM 536 C CA . LEU A 1 71 ? -1.131 -8.023 0.413 1.00 95.69 71 LEU A CA 1
ATOM 537 C C . LEU A 1 71 ? -2.014 -9.011 1.180 1.00 95.69 71 LEU A C 1
ATOM 539 O O . LEU A 1 71 ? -1.653 -9.370 2.299 1.00 95.69 71 LEU A O 1
ATOM 543 N N . ASP A 1 72 ? -3.097 -9.487 0.573 1.00 95.12 72 ASP A N 1
ATOM 544 C CA . ASP A 1 72 ? -3.971 -10.522 1.135 1.00 95.12 72 ASP A CA 1
ATOM 545 C C . ASP A 1 72 ? -3.183 -11.811 1.426 1.00 95.12 72 ASP A C 1
ATOM 547 O O . ASP A 1 72 ? -3.122 -12.296 2.558 1.00 95.12 72 ASP A O 1
ATOM 551 N N . ALA A 1 73 ? -2.424 -12.295 0.439 1.00 93.75 73 ALA A N 1
ATOM 552 C CA . ALA A 1 73 ? -1.555 -13.450 0.621 1.00 93.75 73 ALA A CA 1
ATOM 553 C C . ALA A 1 73 ? -0.526 -13.256 1.746 1.00 93.75 73 ALA A C 1
ATOM 555 O O . ALA A 1 73 ? -0.252 -14.191 2.502 1.00 93.75 73 ALA A O 1
ATOM 556 N N . ALA A 1 74 ? 0.034 -12.049 1.885 1.00 93.69 74 ALA A N 1
ATOM 557 C CA . ALA A 1 74 ? 0.962 -11.728 2.964 1.00 93.69 74 ALA A CA 1
ATOM 558 C C . ALA A 1 74 ? 0.292 -11.759 4.346 1.00 93.69 74 ALA A C 1
ATOM 560 O O . ALA A 1 74 ? 0.947 -12.168 5.307 1.00 93.69 74 ALA A O 1
ATOM 561 N N . CYS A 1 75 ? -0.981 -11.364 4.450 1.00 91.62 75 CYS A N 1
ATOM 562 C CA . CYS A 1 75 ? -1.757 -11.459 5.690 1.00 91.62 75 CYS A CA 1
ATOM 563 C C . CYS A 1 75 ? -1.981 -12.924 6.078 1.00 91.62 75 CYS A C 1
ATOM 565 O O . CYS A 1 75 ? -1.711 -13.313 7.211 1.00 91.62 75 CYS A O 1
ATOM 567 N N . GLN A 1 76 ? -2.316 -13.765 5.097 1.00 91.06 76 GLN A N 1
ATOM 568 C CA . GLN A 1 76 ? -2.513 -15.209 5.274 1.00 91.06 76 GLN A CA 1
ATOM 569 C C . GLN A 1 76 ? -1.203 -16.005 5.448 1.00 91.06 76 GLN A C 1
ATOM 571 O O . GLN A 1 76 ? -1.227 -17.221 5.648 1.00 91.06 76 GLN A O 1
ATOM 576 N N . GLY A 1 77 ? -0.039 -15.357 5.331 1.00 89.12 77 GLY A N 1
ATOM 577 C CA . GLY A 1 77 ? 1.266 -16.020 5.405 1.00 89.12 77 GLY A CA 1
ATOM 578 C C . GLY A 1 77 ? 1.564 -16.945 4.218 1.00 89.12 77 GLY A C 1
ATOM 579 O O . GLY A 1 77 ? 2.371 -17.869 4.343 1.00 89.12 77 GLY A O 1
ATOM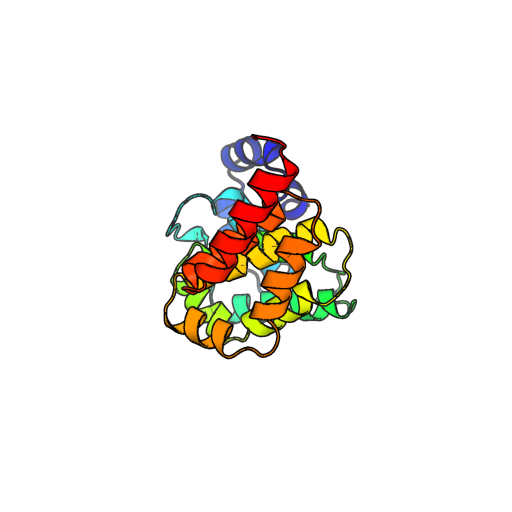 580 N N . THR A 1 78 ? 0.932 -16.714 3.067 1.00 92.19 78 THR A N 1
ATOM 581 C CA . THR A 1 78 ? 1.112 -17.515 1.851 1.00 92.19 78 THR A CA 1
ATOM 582 C C . THR A 1 78 ? 2.098 -16.866 0.877 1.00 92.19 78 THR A C 1
ATOM 584 O O . THR A 1 78 ? 2.356 -15.660 0.891 1.00 92.19 78 THR A O 1
ATOM 587 N N . MET A 1 79 ? 2.718 -17.696 0.036 1.00 90.50 79 MET A N 1
ATOM 588 C CA . MET A 1 79 ? 3.698 -17.244 -0.949 1.00 90.50 79 MET A CA 1
ATOM 589 C C . MET A 1 79 ? 3.006 -16.894 -2.269 1.00 90.50 79 MET A C 1
ATOM 591 O O . MET A 1 79 ? 2.284 -17.715 -2.832 1.00 90.50 79 MET A O 1
ATOM 595 N N . ARG A 1 80 ? 3.307 -15.714 -2.818 1.00 91.69 80 ARG A N 1
ATOM 596 C CA . ARG A 1 80 ? 2.839 -15.270 -4.141 1.00 91.69 80 ARG A CA 1
ATOM 597 C C . ARG A 1 80 ? 4.011 -14.846 -5.010 1.00 91.69 80 ARG A C 1
ATOM 599 O O . ARG A 1 80 ? 4.971 -14.252 -4.521 1.00 91.69 80 ARG A O 1
ATOM 606 N N . HIS A 1 81 ? 3.945 -15.180 -6.299 1.00 89.75 81 HIS A N 1
ATOM 607 C CA . HIS A 1 81 ? 5.007 -14.904 -7.279 1.00 89.75 81 HIS A CA 1
ATOM 608 C C . HIS A 1 81 ? 6.400 -15.389 -6.827 1.00 89.75 81 HIS A C 1
ATOM 610 O O . HIS A 1 81 ? 7.411 -14.721 -7.028 1.00 89.75 81 HIS A O 1
ATOM 616 N N . GLY A 1 82 ? 6.453 -16.545 -6.152 1.00 86.31 82 GLY A N 1
ATOM 617 C CA . GLY A 1 82 ? 7.705 -17.149 -5.683 1.00 86.31 82 GLY A CA 1
ATOM 618 C C . GLY A 1 82 ? 8.410 -16.385 -4.556 1.00 86.31 82 GLY A C 1
ATOM 619 O O . GLY A 1 82 ? 9.609 -16.568 -4.361 1.00 86.31 82 GLY A O 1
ATOM 620 N N . SER A 1 83 ? 7.716 -15.497 -3.835 1.00 86.56 83 SER A N 1
ATOM 621 C CA . SER A 1 83 ? 8.286 -14.734 -2.719 1.00 86.56 83 SER A CA 1
ATOM 622 C C . SER A 1 83 ? 7.307 -14.576 -1.559 1.00 86.56 83 SER A C 1
ATOM 624 O O . SER A 1 83 ? 6.096 -14.472 -1.750 1.00 86.56 83 SER A O 1
ATOM 626 N N . PHE A 1 84 ? 7.850 -14.523 -0.342 1.00 88.25 84 PHE A N 1
ATOM 627 C CA . PHE A 1 84 ? 7.117 -14.016 0.813 1.00 88.25 84 PHE A CA 1
ATOM 628 C C . PHE A 1 84 ? 7.163 -12.496 0.813 1.00 88.25 84 PHE A C 1
ATOM 630 O O . PHE A 1 84 ? 8.219 -11.877 0.626 1.00 88.25 84 PHE A O 1
ATOM 637 N N . TRP A 1 85 ? 6.009 -11.896 1.058 1.00 91.50 85 TRP A N 1
ATOM 638 C CA . TRP A 1 85 ? 5.862 -10.456 1.100 1.00 91.50 85 TRP A CA 1
ATOM 639 C C . TRP A 1 85 ? 5.677 -9.988 2.535 1.00 91.50 85 TRP A C 1
ATOM 641 O O . TRP A 1 85 ? 5.205 -10.715 3.401 1.00 91.50 85 TRP A O 1
ATOM 651 N N . THR A 1 86 ? 6.137 -8.773 2.814 1.00 91.75 86 THR A N 1
ATOM 652 C CA . THR A 1 86 ? 6.089 -8.214 4.164 1.00 91.75 86 THR A CA 1
ATOM 653 C C . THR A 1 86 ? 4.955 -7.205 4.238 1.00 91.75 86 THR A C 1
ATOM 655 O O . THR A 1 86 ? 5.051 -6.158 3.596 1.00 91.75 86 THR A O 1
ATOM 658 N N . VAL A 1 87 ? 3.938 -7.495 5.054 1.00 93.50 87 VAL A N 1
ATOM 659 C CA . VAL A 1 87 ? 2.720 -6.679 5.202 1.00 93.50 87 VAL A CA 1
ATOM 660 C C . VAL A 1 87 ? 3.048 -5.199 5.397 1.00 93.50 87 VAL A C 1
ATOM 662 O O . VAL A 1 87 ? 2.692 -4.382 4.556 1.00 93.50 87 VAL A O 1
ATOM 665 N N . TRP A 1 88 ? 3.851 -4.834 6.406 1.00 93.06 88 TRP A N 1
ATOM 666 C CA . TRP A 1 88 ? 4.134 -3.416 6.675 1.00 93.06 88 TRP A CA 1
ATOM 667 C C . TRP A 1 88 ? 4.810 -2.675 5.507 1.00 93.06 88 TRP A C 1
ATOM 669 O O . TRP A 1 88 ? 4.602 -1.475 5.343 1.00 93.06 88 TRP A O 1
ATOM 679 N N . LYS A 1 89 ? 5.609 -3.364 4.678 1.00 92.88 89 LYS A N 1
ATOM 680 C CA . LYS A 1 89 ? 6.255 -2.765 3.496 1.00 92.88 89 LYS A CA 1
ATOM 681 C C . LYS A 1 89 ? 5.248 -2.510 2.383 1.00 92.88 89 LYS A C 1
ATOM 683 O O . LYS A 1 89 ? 5.301 -1.461 1.747 1.00 92.88 89 LYS A O 1
ATOM 688 N N . LEU A 1 90 ? 4.345 -3.463 2.161 1.00 94.50 90 LEU A N 1
ATOM 689 C CA . LEU A 1 90 ? 3.249 -3.305 1.212 1.00 94.50 90 LEU A CA 1
ATOM 690 C C . LEU A 1 90 ? 2.315 -2.182 1.660 1.00 94.50 90 LEU A C 1
ATOM 692 O O . LEU A 1 90 ? 2.050 -1.285 0.870 1.00 94.50 90 LEU A O 1
ATOM 696 N N . CYS A 1 91 ? 1.929 -2.149 2.939 1.00 95.50 91 CYS A N 1
ATOM 697 C CA . CYS A 1 91 ? 1.121 -1.068 3.502 1.00 95.50 91 CYS A CA 1
ATOM 698 C C . CYS A 1 91 ? 1.814 0.293 3.375 1.00 95.50 91 CYS A C 1
ATOM 700 O O . CYS A 1 91 ? 1.153 1.272 3.054 1.00 95.50 91 CYS A O 1
ATOM 702 N N . GLN A 1 92 ? 3.137 0.378 3.578 1.00 94.00 92 GLN A N 1
ATOM 703 C CA . GLN A 1 92 ? 3.877 1.628 3.363 1.00 94.00 92 GLN A CA 1
ATOM 704 C C . GLN A 1 92 ? 3.766 2.103 1.912 1.00 94.00 92 GLN A C 1
ATOM 706 O O . GLN A 1 92 ? 3.490 3.276 1.671 1.00 94.00 92 GLN A O 1
ATOM 711 N N . GLY A 1 93 ? 3.980 1.199 0.953 1.00 93.38 93 GLY A N 1
ATOM 712 C CA . GLY A 1 93 ? 3.811 1.506 -0.465 1.00 93.38 93 GLY A CA 1
ATOM 713 C C . GLY A 1 93 ? 2.383 1.943 -0.776 1.00 93.38 93 GLY A C 1
ATOM 714 O O . GLY A 1 93 ? 2.187 2.975 -1.405 1.00 93.38 93 GLY A O 1
ATOM 715 N N . LEU A 1 94 ? 1.392 1.207 -0.274 1.00 95.38 94 LEU A N 1
ATOM 716 C CA . LEU A 1 94 ? -0.027 1.487 -0.475 1.00 95.38 94 LEU A CA 1
ATOM 717 C C . LEU A 1 94 ? -0.442 2.842 0.118 1.00 95.38 94 LEU A C 1
ATOM 719 O O . LEU A 1 94 ? -1.155 3.603 -0.531 1.00 95.38 94 LEU A O 1
ATOM 723 N N . ALA A 1 95 ? 0.056 3.200 1.303 1.00 94.62 95 ALA A N 1
ATOM 724 C CA . ALA A 1 95 ? -0.162 4.515 1.903 1.00 94.62 95 ALA A CA 1
ATOM 725 C C . ALA A 1 95 ? 0.372 5.644 1.009 1.00 94.62 95 ALA A C 1
ATOM 727 O O . ALA A 1 95 ? -0.306 6.644 0.803 1.00 94.62 95 ALA A O 1
ATOM 728 N N . SER A 1 96 ? 1.549 5.470 0.410 1.00 93.69 96 SER A N 1
ATOM 729 C CA . SER A 1 96 ? 2.089 6.436 -0.553 1.00 93.69 96 SER A CA 1
ATOM 730 C C . SER A 1 96 ? 1.342 6.434 -1.896 1.00 93.69 96 SER A C 1
ATOM 732 O O . SER A 1 96 ? 1.186 7.482 -2.514 1.00 93.69 96 SER A O 1
ATOM 734 N N . LEU A 1 97 ? 0.852 5.280 -2.360 1.00 93.44 97 LEU A N 1
ATOM 735 C CA . LEU A 1 97 ? 0.091 5.157 -3.613 1.00 93.44 97 LEU A CA 1
ATOM 736 C C . LEU A 1 97 ? -1.301 5.786 -3.512 1.00 93.44 97 LEU A C 1
ATOM 738 O O . LEU A 1 97 ? -1.767 6.386 -4.480 1.00 93.44 97 LEU A O 1
ATOM 742 N N . THR A 1 98 ? -1.937 5.685 -2.345 1.00 94.00 98 THR A N 1
ATOM 743 C CA . THR A 1 98 ? -3.247 6.284 -2.041 1.00 94.00 98 THR A CA 1
ATOM 744 C C . THR A 1 98 ? -3.198 7.805 -1.909 1.00 94.00 98 THR A C 1
ATOM 746 O O . THR A 1 98 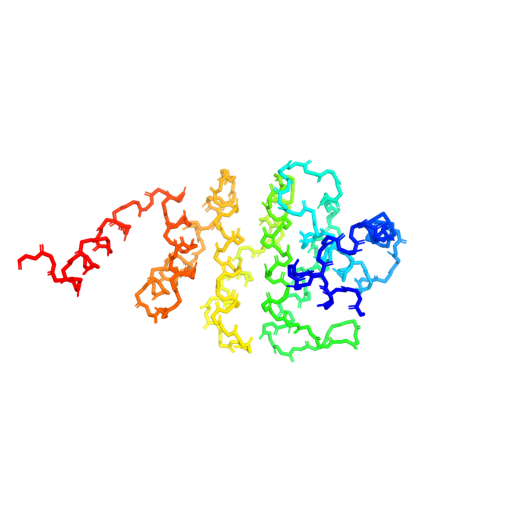? -4.244 8.409 -1.733 1.00 94.00 98 THR A O 1
ATOM 749 N N . VAL A 1 99 ? -2.040 8.460 -2.041 1.00 91.38 99 VAL A N 1
ATOM 750 C CA . VAL A 1 99 ? -1.976 9.928 -2.181 1.00 91.38 99 VAL A CA 1
ATOM 751 C C . VAL A 1 99 ? -2.565 10.375 -3.529 1.00 91.38 99 VAL A C 1
ATOM 753 O O . VAL A 1 99 ? -3.129 11.459 -3.630 1.00 91.38 99 VAL A O 1
ATOM 756 N N . ASN A 1 100 ? -2.496 9.531 -4.564 1.00 92.94 100 ASN A N 1
ATOM 757 C CA . ASN A 1 100 ? -3.081 9.814 -5.873 1.00 92.94 100 ASN A CA 1
ATOM 758 C C . ASN A 1 100 ? -4.586 9.489 -5.902 1.00 92.94 100 ASN A C 1
ATOM 760 O O . ASN A 1 100 ? -4.975 8.359 -5.612 1.00 92.94 100 ASN A O 1
ATOM 764 N N . ASP A 1 101 ? -5.424 10.443 -6.316 1.00 91.38 101 ASP A N 1
ATOM 765 C CA . ASP A 1 101 ? -6.888 10.292 -6.308 1.00 91.38 101 ASP A CA 1
ATOM 766 C C . ASP A 1 101 ? -7.409 9.127 -7.152 1.00 91.38 101 ASP A C 1
ATOM 768 O O . ASP A 1 101 ? -8.284 8.391 -6.699 1.00 91.38 101 ASP A O 1
ATOM 772 N N . LYS A 1 102 ? -6.830 8.890 -8.336 1.00 91.69 102 LYS A N 1
ATOM 773 C CA . LYS A 1 102 ? -7.241 7.765 -9.194 1.00 91.69 102 LYS A CA 1
ATOM 774 C C . LYS A 1 102 ? -6.945 6.424 -8.534 1.00 91.69 102 LYS A C 1
ATOM 776 O O . LYS A 1 102 ? -7.736 5.492 -8.624 1.00 91.69 102 LYS A O 1
ATOM 781 N N . ASN A 1 103 ? -5.815 6.333 -7.833 1.00 94.50 103 ASN A N 1
ATOM 782 C CA . ASN A 1 103 ? -5.477 5.125 -7.093 1.00 94.50 103 ASN A CA 1
ATOM 783 C C . ASN A 1 103 ? -6.438 4.912 -5.914 1.00 94.50 103 ASN A C 1
ATOM 785 O O . ASN A 1 103 ? -6.777 3.766 -5.639 1.00 94.50 103 ASN A O 1
ATOM 789 N N . LYS A 1 104 ? -6.896 5.977 -5.230 1.00 94.00 104 LYS A N 1
ATOM 790 C CA . LYS A 1 104 ? -7.881 5.861 -4.133 1.00 94.00 104 LYS A CA 1
ATOM 791 C C . LYS A 1 104 ? -9.165 5.184 -4.614 1.00 94.00 104 LYS A C 1
ATOM 793 O O . LYS A 1 104 ? -9.655 4.266 -3.954 1.00 94.00 104 LYS A O 1
ATOM 798 N N . GLU A 1 105 ? -9.674 5.620 -5.765 1.00 93.25 105 GLU A N 1
ATOM 799 C CA . GLU A 1 105 ? -10.876 5.064 -6.395 1.00 93.25 105 GLU A CA 1
ATOM 800 C C . GLU A 1 105 ? -10.679 3.587 -6.745 1.00 93.25 105 GLU A C 1
ATOM 802 O O . GLU A 1 105 ? -11.428 2.744 -6.250 1.00 93.25 105 GLU A O 1
ATOM 807 N N . LEU A 1 106 ? -9.611 3.261 -7.482 1.00 95.25 106 LEU A N 1
ATOM 808 C CA . LEU A 1 106 ? -9.318 1.883 -7.888 1.00 95.25 106 LEU A CA 1
ATOM 809 C C . LEU A 1 106 ? -9.114 0.948 -6.691 1.00 95.25 106 LEU A C 1
ATOM 811 O O . LEU A 1 106 ? -9.706 -0.124 -6.633 1.00 95.25 106 LEU A O 1
ATOM 815 N N . ILE A 1 107 ? -8.314 1.350 -5.700 1.00 96.38 107 ILE A N 1
ATOM 816 C CA . ILE A 1 107 ? -8.053 0.533 -4.504 1.00 96.38 107 ILE A CA 1
ATOM 817 C C . ILE A 1 107 ? -9.352 0.268 -3.738 1.00 96.38 107 ILE A C 1
ATOM 819 O O . ILE A 1 107 ? -9.545 -0.823 -3.204 1.00 96.38 107 ILE A O 1
ATOM 823 N N . THR A 1 108 ? -10.253 1.248 -3.689 1.00 95.19 108 THR A N 1
ATOM 824 C CA . THR A 1 108 ? -11.556 1.087 -3.036 1.00 95.19 108 THR A CA 1
ATOM 825 C C . THR A 1 108 ? -12.450 0.124 -3.805 1.00 95.19 108 THR A C 1
ATOM 827 O O . THR A 1 108 ? -13.023 -0.780 -3.200 1.00 95.19 108 THR A O 1
ATOM 830 N N . GLU A 1 109 ? -12.562 0.300 -5.122 1.00 94.94 109 GLU A N 1
ATOM 831 C CA . GLU A 1 109 ? -13.396 -0.535 -5.991 1.00 94.94 109 GLU A CA 1
ATOM 832 C C . GLU A 1 109 ? -12.956 -2.003 -5.967 1.00 94.94 109 GLU A C 1
ATOM 834 O O . GLU A 1 109 ? -13.790 -2.903 -5.886 1.00 94.94 109 GLU A O 1
ATOM 839 N N . LYS A 1 110 ? -11.643 -2.246 -5.947 1.00 95.06 110 LYS A N 1
ATOM 840 C CA . LYS A 1 110 ? -11.055 -3.590 -5.893 1.00 95.06 110 LYS A CA 1
ATOM 841 C C .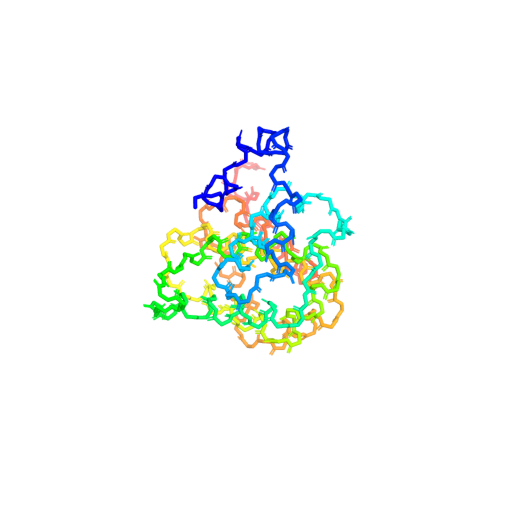 LYS A 1 110 ? -11.065 -4.224 -4.494 1.00 95.06 110 LYS A C 1
ATOM 843 O O . LYS A 1 110 ? -10.488 -5.287 -4.295 1.00 95.06 110 LYS A O 1
ATOM 848 N N . GLY A 1 111 ? -11.717 -3.598 -3.510 1.00 94.19 111 GLY A N 1
ATOM 849 C CA . GLY A 1 111 ? -11.896 -4.175 -2.174 1.00 94.19 111 GLY A CA 1
ATOM 850 C C . GLY A 1 111 ? -10.708 -3.995 -1.225 1.00 94.19 111 GLY A C 1
ATOM 851 O O . GLY A 1 111 ? -10.662 -4.639 -0.179 1.00 94.19 111 GLY A O 1
ATOM 852 N N . GLY A 1 112 ? -9.777 -3.084 -1.520 1.00 94.75 112 GLY A N 1
ATOM 853 C CA . GLY A 1 112 ? -8.600 -2.833 -0.684 1.00 94.75 112 GLY A CA 1
ATOM 854 C C . GLY A 1 112 ? -8.925 -2.387 0.747 1.00 94.75 112 GLY A C 1
ATOM 855 O O . GLY A 1 112 ? -8.123 -2.611 1.648 1.00 94.75 112 GLY A O 1
ATOM 856 N N . VAL A 1 113 ? -10.113 -1.817 0.990 1.00 95.81 113 VAL A N 1
ATOM 857 C CA . VAL A 1 113 ? -10.584 -1.469 2.345 1.00 95.81 113 VAL A CA 1
ATOM 858 C C . VAL A 1 113 ? -10.742 -2.712 3.231 1.00 95.81 113 VAL A C 1
ATOM 860 O O . VAL A 1 113 ? -10.385 -2.658 4.404 1.00 95.81 113 VAL A O 1
ATOM 863 N N . ASN A 1 114 ? -11.213 -3.836 2.680 1.00 94.44 114 ASN A N 1
ATOM 864 C CA . ASN A 1 114 ? -11.381 -5.079 3.442 1.00 94.44 114 ASN A CA 1
ATOM 865 C C . ASN A 1 114 ? -10.025 -5.671 3.834 1.00 94.44 114 ASN A C 1
ATOM 867 O O . ASN A 1 114 ? -9.820 -6.016 4.990 1.00 94.44 114 ASN A O 1
ATOM 871 N N . ILE A 1 115 ? -9.072 -5.687 2.900 1.00 95.06 115 ILE A N 1
ATOM 872 C CA . ILE A 1 115 ? -7.713 -6.183 3.158 1.00 95.06 115 ILE A CA 1
ATOM 873 C C . ILE A 1 115 ? -7.015 -5.292 4.194 1.00 95.06 115 ILE A C 1
ATOM 875 O O . ILE A 1 115 ? -6.352 -5.774 5.106 1.00 95.06 115 ILE A O 1
ATOM 879 N N . LEU A 1 116 ? -7.194 -3.968 4.112 1.00 95.25 116 LEU A N 1
ATOM 880 C CA . LEU A 1 116 ? -6.684 -3.051 5.133 1.00 95.25 116 LEU A CA 1
ATOM 881 C C . LEU A 1 116 ? -7.323 -3.297 6.504 1.00 95.25 116 LEU A C 1
ATOM 883 O O . LEU A 1 116 ? -6.630 -3.150 7.504 1.00 95.25 116 LEU A O 1
ATOM 887 N N . ASN A 1 117 ? -8.601 -3.681 6.561 1.00 94.38 117 ASN A N 1
ATOM 888 C CA . ASN A 1 117 ? -9.250 -4.079 7.807 1.00 94.38 117 ASN A CA 1
ATOM 889 C C . ASN A 1 117 ? -8.622 -5.352 8.394 1.00 94.38 117 ASN A C 1
ATOM 891 O O . ASN A 1 117 ? -8.318 -5.387 9.582 1.00 94.38 117 ASN A O 1
ATOM 895 N N . GLU A 1 118 ? -8.366 -6.365 7.566 1.00 92.81 118 GLU A N 1
ATOM 896 C CA . GLU A 1 118 ? -7.684 -7.599 7.982 1.00 92.81 118 GLU A CA 1
ATOM 897 C C . GLU A 1 118 ? -6.297 -7.303 8.564 1.00 92.81 118 GLU A C 1
ATOM 899 O O . GLU A 1 118 ? -5.975 -7.788 9.647 1.00 92.81 118 GLU A O 1
ATOM 904 N N . VAL A 1 119 ? -5.536 -6.392 7.943 1.00 93.19 119 VAL A N 1
ATOM 905 C CA . VAL A 1 119 ? -4.227 -5.947 8.459 1.00 93.19 119 VAL A CA 1
ATOM 906 C C . VAL A 1 119 ? -4.305 -5.330 9.863 1.00 93.19 119 VAL A C 1
ATOM 908 O O . VAL A 1 119 ? -3.323 -5.370 10.602 1.00 93.19 119 VAL A O 1
ATOM 911 N N . LEU A 1 120 ? -5.433 -4.712 10.234 1.00 90.94 120 LEU A N 1
ATOM 912 C CA . LEU A 1 120 ? -5.629 -4.139 11.573 1.00 90.94 120 LEU A CA 1
ATOM 913 C C . LEU A 1 120 ? -6.072 -5.177 12.615 1.00 90.94 120 LEU A C 1
ATOM 915 O O . LEU A 1 120 ? -5.938 -4.927 13.814 1.00 90.94 120 LEU A O 1
ATOM 919 N N . HIS A 1 121 ? -6.636 -6.302 12.175 1.00 86.56 121 HIS A N 1
ATOM 920 C CA . HIS A 1 121 ? -7.101 -7.377 13.049 1.00 86.56 121 HIS A CA 1
ATOM 921 C C . HIS A 1 121 ? -6.013 -8.414 13.327 1.00 86.56 121 HIS A C 1
ATOM 923 O O . HIS A 1 121 ? -5.908 -8.912 14.452 1.00 86.56 121 HIS A O 1
ATOM 929 N N . ASP A 1 122 ? -5.210 -8.731 12.317 1.00 84.38 122 ASP A N 1
ATOM 930 C CA . ASP A 1 122 ? -4.211 -9.781 12.395 1.00 84.38 122 ASP A CA 1
ATOM 931 C C . ASP A 1 122 ? -2.901 -9.297 13.028 1.00 84.38 122 ASP A C 1
ATOM 933 O O . ASP A 1 122 ? -2.501 -8.136 12.966 1.00 84.38 122 ASP A O 1
ATOM 937 N N . SER A 1 123 ? -2.189 -10.227 13.666 1.00 82.25 123 SER A N 1
ATOM 938 C CA . SER A 1 123 ? -0.876 -9.944 14.241 1.00 82.25 123 SER A CA 1
ATOM 939 C C . SER A 1 123 ? 0.217 -10.210 13.213 1.00 82.25 123 SER A C 1
ATOM 941 O O . SER A 1 123 ? 0.554 -11.362 12.932 1.00 82.25 123 SER A O 1
ATOM 943 N N . HIS A 1 124 ? 0.850 -9.148 12.717 1.00 82.69 124 HIS A N 1
ATOM 944 C CA . HIS A 1 124 ? 1.918 -9.256 11.726 1.00 82.69 124 HIS A CA 1
ATOM 945 C C . HIS A 1 124 ? 3.315 -8.991 12.298 1.00 82.69 124 HIS A C 1
ATOM 947 O O . HIS A 1 124 ? 3.508 -8.338 13.327 1.00 82.69 124 HIS A O 1
ATOM 953 N N . TYR A 1 125 ? 4.341 -9.447 11.574 1.00 79.81 125 TYR A N 1
ATOM 954 C CA . TYR A 1 125 ? 5.715 -9.032 11.849 1.00 79.81 125 TYR A CA 1
ATOM 955 C C . TYR A 1 125 ? 5.840 -7.505 11.730 1.00 79.81 125 TYR A C 1
ATOM 957 O O . TYR A 1 125 ? 5.556 -6.936 10.673 1.00 79.81 125 TYR A O 1
ATOM 965 N N . ASN A 1 126 ? 6.330 -6.861 12.795 1.00 84.75 126 ASN A N 1
ATOM 966 C CA . ASN A 1 126 ? 6.367 -5.402 12.949 1.00 84.75 126 ASN A CA 1
ATOM 967 C C . ASN A 1 126 ? 4.960 -4.769 12.928 1.00 84.75 126 ASN A C 1
ATOM 969 O O . ASN A 1 126 ? 4.685 -3.860 12.140 1.00 84.75 126 ASN A O 1
ATOM 973 N N . ASN A 1 127 ? 4.080 -5.276 13.801 1.00 86.69 127 ASN A N 1
ATOM 974 C CA . ASN A 1 127 ? 2.658 -4.935 13.832 1.00 86.69 127 ASN A CA 1
ATOM 975 C C . ASN A 1 127 ? 2.388 -3.430 13.954 1.00 86.69 127 ASN A C 1
ATOM 977 O O . ASN A 1 127 ? 1.562 -2.884 13.235 1.00 86.69 127 ASN A O 1
ATOM 981 N N . GLU A 1 128 ? 3.165 -2.725 14.779 1.00 89.81 128 GLU A N 1
ATOM 982 C CA . GLU A 1 128 ? 3.056 -1.267 14.917 1.00 89.81 128 GLU A CA 1
ATOM 983 C C . GLU A 1 128 ? 3.293 -0.527 13.592 1.00 89.81 128 GLU A C 1
ATOM 985 O O . GLU A 1 128 ? 2.582 0.421 13.257 1.00 89.81 128 GLU A O 1
ATOM 990 N N . ALA A 1 129 ? 4.264 -0.969 12.786 1.00 91.19 129 ALA A N 1
ATOM 991 C CA . ALA A 1 129 ? 4.482 -0.384 11.467 1.00 91.19 129 ALA A CA 1
ATOM 992 C C . ALA A 1 129 ? 3.367 -0.761 10.482 1.00 91.19 129 ALA A C 1
ATOM 994 O O . ALA A 1 129 ? 2.964 0.093 9.692 1.00 91.19 129 ALA A O 1
ATOM 995 N N . ALA A 1 130 ? 2.881 -2.007 10.523 1.00 93.56 130 ALA A N 1
ATOM 996 C CA . ALA A 1 130 ? 1.771 -2.462 9.688 1.00 93.56 130 ALA A CA 1
ATOM 997 C C . ALA A 1 130 ? 0.510 -1.631 9.961 1.00 93.56 130 ALA A C 1
ATOM 999 O O . ALA A 1 130 ? 0.015 -0.982 9.041 1.00 93.56 130 ALA A O 1
ATOM 1000 N N . HIS A 1 131 ? 0.092 -1.534 11.226 1.00 93.75 131 HIS A N 1
ATOM 1001 C CA . HIS A 1 131 ? -1.032 -0.705 11.656 1.00 93.75 131 HIS A CA 1
ATOM 1002 C C . HIS A 1 131 ? -0.847 0.752 11.249 1.00 93.75 131 HIS A C 1
ATOM 1004 O O . HIS A 1 131 ? -1.737 1.327 10.632 1.00 93.75 131 HIS A O 1
ATOM 1010 N N . ARG A 1 132 ? 0.319 1.355 11.526 1.00 94.38 132 ARG A N 1
ATOM 1011 C CA . ARG A 1 132 ? 0.572 2.756 11.160 1.00 94.38 132 ARG A CA 1
ATOM 1012 C C . ARG A 1 132 ? 0.327 3.004 9.677 1.00 94.38 132 ARG A C 1
ATOM 1014 O O . ARG A 1 132 ? -0.365 3.953 9.328 1.00 94.38 132 ARG A O 1
ATOM 1021 N N . TYR A 1 133 ? 0.918 2.186 8.809 1.00 95.50 133 TYR A N 1
ATOM 1022 C CA . TYR A 1 133 ? 0.811 2.399 7.370 1.00 95.50 133 TYR A CA 1
ATOM 1023 C C . TYR A 1 133 ? -0.562 2.014 6.817 1.00 95.50 133 TYR A C 1
ATOM 1025 O O . TYR A 1 133 ? -1.059 2.709 5.935 1.00 95.50 133 TYR A O 1
ATOM 1033 N N . ALA A 1 134 ? -1.200 0.971 7.350 1.00 96.12 134 ALA A N 1
ATOM 1034 C CA . ALA A 1 134 ? -2.575 0.629 7.004 1.00 96.12 134 ALA A CA 1
ATOM 1035 C C . ALA A 1 134 ? -3.535 1.774 7.364 1.00 96.12 134 ALA A C 1
ATOM 1037 O O . ALA A 1 134 ? -4.316 2.210 6.523 1.00 96.12 134 ALA A O 1
ATOM 1038 N N . LEU A 1 135 ? -3.396 2.352 8.560 1.00 95.81 135 LEU A N 1
ATOM 1039 C CA . LEU A 1 135 ? -4.161 3.521 8.995 1.00 95.81 135 LEU A CA 1
ATOM 1040 C C . LEU A 1 135 ? -3.873 4.758 8.143 1.00 95.81 135 LEU A C 1
ATOM 1042 O O . LEU A 1 135 ? -4.801 5.487 7.814 1.00 95.81 135 LEU A O 1
ATOM 1046 N N . SER A 1 136 ? -2.620 4.991 7.738 1.00 95.44 136 SER A N 1
ATOM 1047 C CA . SER A 1 136 ? -2.296 6.065 6.789 1.00 95.44 136 SER A CA 1
ATOM 1048 C C . SER A 1 136 ? -2.971 5.858 5.430 1.00 95.44 136 SER A C 1
ATOM 1050 O O . SER A 1 136 ? -3.486 6.816 4.862 1.00 95.44 136 SER A O 1
ATOM 1052 N N . ALA A 1 137 ? -3.018 4.623 4.920 1.00 96.31 137 ALA A N 1
ATOM 1053 C CA . ALA A 1 137 ? -3.736 4.314 3.687 1.00 96.31 137 ALA A CA 1
ATOM 1054 C C . ALA A 1 137 ? -5.249 4.541 3.849 1.00 96.31 137 ALA A C 1
ATOM 1056 O O . ALA A 1 137 ? -5.852 5.212 3.017 1.00 96.31 137 ALA A O 1
ATOM 1057 N N . ILE A 1 138 ? -5.854 4.068 4.946 1.00 96.31 138 ILE A N 1
ATOM 1058 C CA . ILE A 1 138 ? -7.276 4.303 5.261 1.00 96.31 138 ILE A CA 1
ATOM 1059 C C . ILE A 1 138 ? -7.571 5.802 5.381 1.00 96.31 138 ILE A C 1
ATOM 1061 O O . ILE A 1 138 ? -8.574 6.275 4.850 1.00 96.31 138 ILE A O 1
ATOM 1065 N N . TRP A 1 139 ? -6.695 6.567 6.037 1.00 95.62 139 TRP A N 1
ATOM 1066 C CA . TRP A 1 139 ? -6.835 8.015 6.158 1.00 95.62 139 TRP A CA 1
ATOM 1067 C C . TRP A 1 139 ? -6.824 8.695 4.783 1.00 95.62 139 TRP A C 1
ATOM 1069 O O . TRP A 1 139 ? -7.729 9.471 4.480 1.00 95.62 139 TRP A O 1
ATOM 1079 N N . ASN A 1 140 ? -5.871 8.345 3.917 1.00 94.81 140 ASN A N 1
ATOM 1080 C CA . ASN A 1 140 ? -5.807 8.865 2.550 1.00 94.81 140 ASN A CA 1
ATOM 1081 C C . ASN A 1 140 ? -7.056 8.509 1.733 1.00 94.81 140 ASN A C 1
ATOM 1083 O O . ASN A 1 140 ? -7.594 9.359 1.021 1.00 94.81 140 ASN A O 1
ATOM 1087 N N . LEU A 1 141 ? -7.546 7.275 1.868 1.00 94.62 141 LEU A N 1
ATOM 1088 C CA . LEU A 1 141 ? -8.787 6.825 1.242 1.00 94.62 141 LEU A CA 1
ATOM 1089 C C . LEU A 1 141 ? -9.997 7.621 1.755 1.00 94.62 141 LEU A C 1
ATOM 1091 O O . LEU A 1 141 ? -10.837 8.013 0.956 1.00 94.62 141 LEU A O 1
ATOM 1095 N N . ALA A 1 142 ? -10.075 7.949 3.047 1.00 94.44 142 ALA A N 1
ATOM 1096 C CA . ALA A 1 142 ? -11.205 8.676 3.635 1.00 94.44 142 ALA A CA 1
ATOM 1097 C C . ALA A 1 142 ? -11.435 10.089 3.049 1.00 94.44 142 ALA A C 1
ATOM 1099 O O . ALA A 1 142 ? -12.538 10.639 3.185 1.00 94.44 142 ALA A O 1
ATOM 1100 N N . PHE A 1 143 ? -10.436 10.681 2.380 1.00 91.88 143 PHE A N 1
ATOM 1101 C CA . PHE A 1 143 ? -10.599 11.936 1.636 1.00 91.88 143 PHE A CA 1
ATOM 1102 C C . PHE A 1 143 ? -11.458 11.782 0.374 1.00 91.88 143 PHE A C 1
ATOM 1104 O O . PHE A 1 143 ? -12.081 12.753 -0.051 1.00 91.88 143 PHE A O 1
ATOM 1111 N N . ASN A 1 144 ? -11.550 10.579 -0.200 1.00 93.19 144 ASN A N 1
ATOM 1112 C CA . ASN A 1 144 ? -12.466 10.288 -1.297 1.00 93.19 144 ASN A CA 1
ATOM 1113 C C . ASN A 1 144 ? -13.856 9.907 -0.748 1.00 93.19 144 ASN A C 1
ATOM 1115 O O . ASN A 1 144 ? -13.990 9.098 0.173 1.00 93.19 144 ASN A O 1
ATOM 1119 N N . ALA A 1 145 ? -14.914 10.489 -1.320 1.00 90.81 145 ALA A N 1
ATOM 1120 C CA . ALA A 1 145 ? -16.282 10.295 -0.838 1.00 90.81 145 ALA A CA 1
ATOM 1121 C C . ALA A 1 145 ? -16.790 8.850 -1.011 1.00 90.81 145 ALA A C 1
ATOM 1123 O O . ALA A 1 145 ? -17.470 8.334 -0.124 1.00 90.81 145 ALA A O 1
ATOM 1124 N N . ALA A 1 146 ? -16.447 8.182 -2.118 1.00 91.44 146 ALA A N 1
ATOM 1125 C CA . ALA A 1 146 ? -16.835 6.793 -2.355 1.00 91.44 146 ALA A CA 1
ATOM 1126 C C . ALA A 1 146 ? -16.113 5.856 -1.379 1.00 91.44 146 ALA A C 1
ATOM 1128 O O . ALA A 1 146 ? -16.750 5.040 -0.711 1.00 91.44 146 ALA A O 1
ATOM 1129 N N . SER A 1 147 ? -14.804 6.048 -1.211 1.00 92.62 147 SER A N 1
ATOM 1130 C CA . SER A 1 147 ? -13.986 5.317 -0.240 1.00 92.62 147 SER A CA 1
ATOM 1131 C C . SER A 1 147 ? -14.488 5.479 1.189 1.00 92.62 147 SER A C 1
ATOM 1133 O O . SER A 1 147 ? -14.605 4.494 1.914 1.00 92.62 147 SER A O 1
ATOM 1135 N N . ARG A 1 148 ? -14.871 6.697 1.587 1.00 93.00 148 ARG A N 1
ATOM 1136 C CA . ARG A 1 148 ? -15.460 6.969 2.904 1.00 93.00 148 ARG A CA 1
ATOM 1137 C C . ARG A 1 148 ? -16.712 6.136 3.163 1.00 93.00 148 ARG A C 1
ATOM 1139 O O . ARG A 1 148 ? -16.855 5.574 4.245 1.00 93.00 148 ARG A O 1
ATOM 1146 N N . LEU A 1 149 ? -17.608 6.034 2.181 1.00 91.75 149 LEU A N 1
ATOM 1147 C CA . LEU A 1 149 ? -18.822 5.226 2.314 1.00 91.75 149 LEU A CA 1
ATOM 1148 C C . LEU A 1 149 ? -18.503 3.739 2.483 1.00 91.75 149 LEU A C 1
ATOM 1150 O O . LEU A 1 149 ? -19.173 3.069 3.265 1.00 91.75 149 LEU A O 1
ATOM 1154 N N . VAL A 1 150 ? -17.493 3.226 1.778 1.00 94.31 150 VAL A N 1
ATOM 1155 C CA . VAL A 1 150 ? -17.052 1.831 1.923 1.00 94.31 150 VAL A CA 1
ATOM 1156 C C . VAL A 1 150 ? -16.438 1.601 3.304 1.00 94.31 150 VAL A C 1
ATOM 1158 O O . VAL A 1 150 ? -16.829 0.654 3.982 1.00 94.31 150 VAL A O 1
ATOM 1161 N N . ILE A 1 151 ? -15.566 2.501 3.769 1.00 93.62 151 ILE A N 1
ATOM 1162 C CA . ILE A 1 151 ? -14.949 2.428 5.104 1.00 93.62 151 ILE A CA 1
ATOM 1163 C C . ILE A 1 151 ? -16.020 2.380 6.202 1.00 93.62 151 ILE A C 1
ATOM 1165 O O . ILE A 1 151 ? -15.975 1.505 7.059 1.00 93.62 151 ILE A O 1
ATOM 1169 N N . LEU A 1 152 ? -17.023 3.263 6.146 1.00 91.12 152 LEU A N 1
ATOM 1170 C CA . LEU A 1 152 ? -18.105 3.311 7.139 1.00 91.12 152 LEU A CA 1
ATOM 1171 C C . LEU A 1 152 ? -19.039 2.094 7.090 1.00 91.12 152 LEU A C 1
ATOM 1173 O O . LEU A 1 152 ? -19.641 1.742 8.100 1.00 91.12 152 LEU A O 1
ATOM 1177 N N . LYS A 1 153 ? -19.192 1.467 5.919 1.00 92.31 153 LYS A N 1
ATOM 1178 C CA . LYS A 1 153 ? -20.009 0.256 5.749 1.00 92.31 153 LYS A CA 1
ATOM 1179 C C . LYS A 1 153 ? -19.262 -1.025 6.106 1.00 92.31 153 LYS A C 1
ATOM 1181 O O . LYS A 1 153 ? -19.916 -2.050 6.277 1.00 92.31 153 LYS A O 1
ATOM 1186 N N . THR A 1 154 ? -17.933 -0.985 6.186 1.00 92.00 154 THR A N 1
ATOM 1187 C CA . THR A 1 154 ? -17.107 -2.158 6.483 1.00 92.00 154 THR A CA 1
ATOM 1188 C C . THR A 1 154 ? -17.270 -2.521 7.961 1.00 92.00 154 THR A C 1
ATOM 1190 O O . THR A 1 154 ? -16.885 -1.727 8.825 1.00 92.00 154 THR A O 1
ATOM 1193 N N . PRO A 1 155 ? -17.849 -3.691 8.288 1.00 89.06 155 PRO A N 1
ATOM 1194 C CA . PRO A 1 155 ? -18.090 -4.074 9.674 1.00 89.06 155 PRO A CA 1
ATOM 1195 C C . PRO A 1 155 ? -16.779 -4.198 10.455 1.00 89.06 155 PRO A C 1
ATOM 1197 O O . PRO A 1 155 ? -15.815 -4.780 9.966 1.00 89.06 155 PRO A O 1
ATOM 1200 N N . GLY A 1 156 ? -16.747 -3.659 11.673 1.00 87.44 156 GLY A N 1
ATOM 1201 C CA . GLY A 1 156 ? -15.598 -3.762 12.578 1.00 87.44 156 GLY A CA 1
ATOM 1202 C C . GLY A 1 156 ? -14.439 -2.806 12.283 1.00 87.44 156 GLY A C 1
ATOM 1203 O O . GLY A 1 156 ? -13.684 -2.511 13.198 1.00 87.44 156 GLY A O 1
ATOM 1204 N N . LEU A 1 157 ? -14.329 -2.236 11.077 1.00 91.12 157 LEU A N 1
ATOM 1205 C CA . LEU A 1 157 ? -13.186 -1.388 10.712 1.00 91.12 157 LEU A CA 1
ATOM 1206 C C . LEU A 1 157 ? -13.058 -0.141 11.594 1.00 91.12 157 LEU A C 1
ATOM 1208 O O . LEU A 1 157 ? -11.981 0.160 12.103 1.00 91.12 157 LEU A O 1
ATOM 1212 N N . VAL A 1 158 ? -14.156 0.580 11.813 1.00 90.06 158 VAL A N 1
ATOM 1213 C CA . VAL A 1 158 ? -14.144 1.770 12.678 1.00 90.06 158 VAL A CA 1
ATOM 1214 C C . VAL A 1 158 ? -13.799 1.397 14.123 1.00 90.06 158 VAL A C 1
ATOM 1216 O O . VAL A 1 158 ? -13.035 2.110 14.773 1.00 90.06 158 VAL A O 1
ATOM 1219 N N . ASP A 1 159 ? -14.310 0.268 14.610 1.00 88.88 159 ASP A N 1
ATOM 1220 C CA . ASP A 1 159 ? -14.032 -0.210 15.965 1.00 88.88 159 ASP A CA 1
ATOM 1221 C C . ASP A 1 159 ? -12.565 -0.627 16.121 1.00 88.88 159 ASP A C 1
ATOM 1223 O O . ASP A 1 159 ? -11.930 -0.250 17.102 1.00 88.88 159 ASP A O 1
ATOM 1227 N N . SER A 1 160 ? -11.975 -1.273 15.113 1.00 89.44 160 SER A N 1
ATOM 1228 C CA . SER A 1 160 ? -10.539 -1.572 15.067 1.00 89.44 160 SER A CA 1
ATOM 1229 C C . SER A 1 160 ? -9.686 -0.308 15.099 1.00 89.44 160 SER A C 1
ATOM 1231 O O . SER A 1 160 ? -8.700 -0.241 15.835 1.00 89.44 160 SER A O 1
ATOM 1233 N N . ILE A 1 161 ? -10.074 0.733 14.352 1.00 89.94 161 ILE A N 1
ATOM 1234 C CA . ILE A 1 161 ? -9.369 2.021 14.381 1.00 89.94 161 ILE A CA 1
ATOM 1235 C C . ILE A 1 161 ? -9.425 2.619 15.796 1.00 89.94 161 ILE A C 1
ATOM 1237 O O . ILE A 1 161 ? -8.389 3.056 16.299 1.00 89.94 161 ILE A O 1
ATOM 1241 N N . ARG A 1 162 ? -10.593 2.596 16.457 1.00 88.25 162 ARG A N 1
ATOM 1242 C CA . ARG A 1 162 ? -10.766 3.069 17.847 1.00 88.25 162 ARG A CA 1
ATOM 1243 C C . ARG A 1 162 ? -9.899 2.288 18.826 1.00 88.25 162 ARG A C 1
ATOM 1245 O O . ARG A 1 162 ? -9.151 2.888 19.599 1.00 88.25 162 ARG A O 1
ATOM 1252 N N . ASP A 1 163 ? -9.949 0.965 18.751 1.00 88.25 163 ASP A N 1
ATOM 1253 C CA . ASP A 1 163 ? -9.170 0.063 19.592 1.00 88.25 163 ASP A CA 1
ATOM 1254 C C . ASP A 1 163 ? -7.671 0.348 19.494 1.00 88.25 163 ASP A C 1
ATOM 1256 O O . ASP A 1 163 ? -6.983 0.424 20.516 1.00 88.25 163 ASP A O 1
ATOM 1260 N N . ILE A 1 164 ? -7.160 0.567 18.279 1.00 87.44 164 ILE A N 1
ATOM 1261 C CA . ILE A 1 164 ? -5.747 0.886 18.058 1.00 87.44 164 ILE A CA 1
ATOM 1262 C C . ILE A 1 164 ? -5.376 2.227 18.693 1.00 87.44 164 ILE A C 1
ATOM 1264 O O . ILE A 1 164 ? -4.271 2.354 19.226 1.00 87.44 164 ILE A O 1
ATOM 1268 N N . VAL A 1 165 ? -6.275 3.218 18.708 1.00 86.94 165 VAL A N 1
ATOM 1269 C CA . VAL A 1 165 ? -5.964 4.509 19.343 1.00 86.94 165 VAL A CA 1
ATOM 1270 C C . VAL A 1 165 ? -5.713 4.359 20.842 1.00 86.94 165 VAL A C 1
ATOM 1272 O O . VAL A 1 165 ? -4.823 5.020 21.386 1.00 86.94 165 VAL A O 1
ATOM 1275 N N . HIS A 1 166 ? -6.454 3.466 21.498 1.00 82.25 166 HIS A N 1
ATOM 1276 C CA . HIS A 1 166 ? -6.296 3.181 22.921 1.00 82.25 166 HIS A CA 1
ATOM 1277 C C . HIS A 1 166 ? -5.116 2.249 23.211 1.00 82.25 166 HIS A C 1
ATOM 1279 O O . HIS A 1 166 ? -4.344 2.510 24.132 1.00 82.25 166 HIS A O 1
ATOM 1285 N N . LYS A 1 167 ? -4.967 1.175 22.427 1.00 84.88 167 LYS A N 1
ATOM 1286 C CA . LYS A 1 167 ? -4.026 0.078 22.705 1.00 84.88 167 LYS A CA 1
ATOM 1287 C C . LYS A 1 167 ? -2.607 0.321 22.191 1.00 84.88 167 LYS A C 1
ATOM 1289 O O . LYS A 1 167 ? -1.677 -0.253 22.744 1.00 84.88 167 LYS A O 1
ATOM 1294 N N . SER A 1 168 ? -2.422 1.113 21.133 1.00 85.31 168 SER A N 1
ATOM 1295 C CA . SER A 1 168 ? -1.090 1.310 20.547 1.00 85.31 168 SER A CA 1
ATOM 1296 C C . SER A 1 168 ? -0.179 2.095 21.492 1.00 85.31 168 SER A C 1
ATOM 1298 O O . SER A 1 168 ? -0.624 2.992 22.208 1.00 85.31 168 SER A O 1
ATOM 1300 N N . GLU A 1 169 ? 1.119 1.813 21.470 1.00 84.81 169 GLU A N 1
ATOM 1301 C CA . GLU A 1 169 ? 2.121 2.608 22.198 1.00 84.81 169 GLU A CA 1
ATOM 1302 C C . GLU A 1 169 ? 2.741 3.694 21.302 1.00 84.81 169 GLU A C 1
ATOM 1304 O O . GLU A 1 169 ? 3.322 4.673 21.771 1.00 84.81 169 GLU A O 1
ATOM 1309 N N . SER A 1 170 ? 2.583 3.561 19.984 1.00 87.88 170 SER A N 1
ATOM 1310 C CA . SER A 1 170 ? 3.182 4.443 18.990 1.00 87.88 170 SER A CA 1
ATOM 1311 C C . SER A 1 170 ? 2.347 5.705 18.779 1.00 87.88 170 SER A C 1
ATOM 1313 O O . SER A 1 170 ? 1.236 5.668 18.247 1.00 87.88 170 SER A O 1
ATOM 1315 N N . ILE A 1 171 ? 2.937 6.862 19.098 1.00 87.12 171 ILE A N 1
ATOM 1316 C CA . ILE A 1 171 ? 2.334 8.185 18.851 1.00 87.12 171 ILE A CA 1
ATOM 1317 C C . ILE A 1 171 ? 1.923 8.329 17.379 1.00 87.12 171 ILE A C 1
ATOM 1319 O O . ILE A 1 171 ? 0.804 8.733 17.086 1.00 87.12 171 ILE A O 1
ATOM 1323 N N . ARG A 1 172 ? 2.788 7.908 16.448 1.00 87.44 172 ARG A N 1
ATOM 1324 C CA . ARG A 1 172 ? 2.521 8.013 15.004 1.00 87.44 172 ARG A CA 1
ATOM 1325 C C . ARG A 1 172 ? 1.351 7.139 14.554 1.00 87.44 172 ARG A C 1
ATOM 1327 O O . ARG A 1 172 ? 0.627 7.512 13.638 1.00 87.44 172 ARG A O 1
ATOM 1334 N N . THR A 1 173 ? 1.187 5.967 15.167 1.00 90.62 173 THR A N 1
ATOM 1335 C CA . THR A 1 173 ? 0.064 5.064 14.879 1.00 90.62 173 THR A CA 1
ATOM 1336 C C . THR A 1 173 ? -1.239 5.694 15.376 1.00 90.62 173 THR A C 1
ATOM 1338 O O . THR A 1 173 ? -2.215 5.753 14.629 1.00 90.62 173 THR A O 1
ATOM 1341 N N . LYS A 1 174 ? -1.229 6.270 16.588 1.00 90.12 174 LYS A N 1
ATOM 1342 C CA . LYS A 1 174 ? -2.372 7.016 17.141 1.00 90.12 174 LYS A CA 1
ATOM 1343 C C . LYS A 1 174 ? -2.747 8.227 16.295 1.00 90.12 174 LYS A C 1
ATOM 1345 O O . LYS A 1 174 ? -3.928 8.455 16.071 1.00 90.12 174 LYS A O 1
ATOM 1350 N N . GLU A 1 175 ? -1.772 9.002 15.828 1.00 90.94 175 GLU A N 1
ATOM 1351 C CA . GLU A 1 175 ? -2.014 10.164 14.964 1.00 90.94 175 GLU A CA 1
ATOM 1352 C C . GLU A 1 175 ? -2.681 9.762 13.647 1.00 90.94 175 GLU A C 1
ATOM 1354 O O . GLU A 1 175 ? -3.682 10.367 13.270 1.00 90.94 175 GLU A O 1
ATOM 1359 N N . ALA A 1 176 ? -2.186 8.708 12.987 1.00 92.50 176 ALA A N 1
ATOM 1360 C CA . ALA A 1 176 ? -2.793 8.198 11.759 1.00 92.50 176 ALA A CA 1
ATOM 1361 C C . ALA A 1 176 ? -4.241 7.731 11.989 1.00 92.50 176 ALA A C 1
ATOM 1363 O O . ALA A 1 176 ? -5.128 8.070 11.207 1.00 92.50 176 ALA A O 1
ATOM 1364 N N . ALA A 1 177 ? -4.499 7.013 13.086 1.00 91.62 177 ALA A N 1
ATOM 1365 C CA . ALA A 1 177 ? -5.848 6.580 13.441 1.00 91.62 177 ALA A CA 1
ATOM 1366 C C . ALA A 1 177 ? -6.787 7.758 13.748 1.00 91.62 177 ALA A C 1
ATOM 1368 O O . ALA A 1 177 ? -7.907 7.806 13.242 1.00 91.62 177 ALA A O 1
ATOM 1369 N N . LYS A 1 178 ? -6.326 8.747 14.524 1.00 90.25 178 LYS A N 1
ATOM 1370 C CA . LYS A 1 178 ? -7.094 9.967 14.822 1.00 90.25 178 LYS A CA 1
ATOM 1371 C C . LYS A 1 178 ? -7.400 10.762 13.553 1.00 90.25 178 LYS A C 1
ATOM 1373 O O . LYS A 1 178 ? -8.530 11.211 13.384 1.00 90.25 178 LYS A O 1
ATOM 1378 N N . GLY A 1 179 ? -6.424 10.901 12.653 1.00 91.44 179 GLY A N 1
ATOM 1379 C CA . GLY A 1 179 ? -6.604 11.549 11.353 1.00 91.44 179 GLY A CA 1
ATOM 1380 C C . GLY A 1 179 ? -7.647 10.837 10.490 1.00 91.44 179 GLY A C 1
ATOM 1381 O O . GLY A 1 179 ? -8.526 1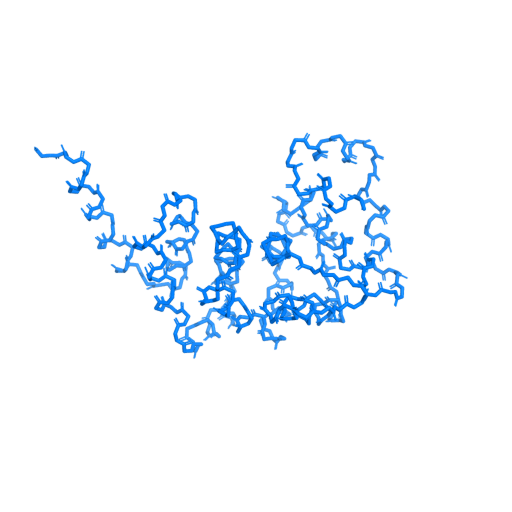1.491 9.921 1.00 91.44 179 GLY A O 1
ATOM 1382 N N . ALA A 1 180 ? -7.618 9.500 10.464 1.00 93.12 180 ALA A N 1
ATOM 1383 C CA . ALA A 1 180 ? -8.636 8.701 9.792 1.00 93.12 180 ALA A CA 1
ATOM 1384 C C . ALA A 1 180 ? -10.034 8.956 10.385 1.00 93.12 180 ALA A C 1
ATOM 1386 O O . ALA A 1 180 ? -10.934 9.349 9.646 1.00 93.12 180 ALA A O 1
ATOM 1387 N N . LEU A 1 181 ? -10.211 8.825 11.707 1.00 92.44 181 LEU A N 1
ATOM 1388 C CA . LEU A 1 181 ? -11.503 9.048 12.381 1.00 92.44 181 LEU A CA 1
ATOM 1389 C C . LEU A 1 181 ? -12.050 10.460 12.150 1.00 92.44 181 LEU A C 1
ATOM 1391 O O . LEU A 1 181 ? -13.225 10.624 11.820 1.00 92.44 181 LEU A O 1
ATOM 1395 N N . TRP A 1 182 ? -11.190 11.475 12.255 1.00 91.19 182 TRP A N 1
ATOM 1396 C CA . TRP A 1 182 ? -11.553 12.861 11.966 1.00 91.19 182 TRP A CA 1
ATOM 1397 C C . TRP A 1 182 ? -12.088 13.018 10.539 1.00 91.19 182 TRP A C 1
ATOM 1399 O O . TRP A 1 182 ? -13.161 13.575 10.322 1.00 91.19 182 TRP A O 1
ATOM 1409 N N . THR A 1 183 ? -11.375 12.462 9.558 1.00 92.06 183 THR A N 1
ATOM 1410 C CA . THR A 1 183 ? -11.742 12.563 8.136 1.00 92.06 183 THR A CA 1
ATOM 1411 C C . THR A 1 183 ? -13.038 11.811 7.814 1.00 92.06 183 THR A C 1
ATOM 1413 O O . THR A 1 183 ? -13.779 12.199 6.909 1.00 92.06 183 THR A O 1
ATOM 1416 N N . LEU A 1 184 ? -13.354 10.765 8.582 1.00 89.69 184 LEU A N 1
ATOM 1417 C CA . LEU A 1 184 ? -14.622 10.037 8.510 1.00 89.69 184 LEU A CA 1
ATOM 1418 C C . LEU A 1 184 ? -15.799 10.789 9.161 1.00 89.69 184 LEU A C 1
ATOM 1420 O O . LEU A 1 184 ? -16.938 10.347 9.023 1.00 89.69 184 LEU A O 1
ATOM 1424 N N . GLY A 1 185 ? -15.557 11.922 9.831 1.00 86.50 185 GLY A N 1
ATOM 1425 C CA . GLY A 1 185 ? -16.579 12.691 10.549 1.00 86.50 185 GLY A CA 1
ATOM 1426 C C . GLY A 1 185 ? -16.893 12.152 11.948 1.00 86.50 185 GLY A C 1
ATOM 1427 O O . GLY A 1 185 ? -17.933 12.477 12.515 1.00 86.50 185 GLY A O 1
ATOM 1428 N N . LEU A 1 186 ? -16.006 11.332 12.518 1.00 82.69 186 LEU A N 1
ATOM 1429 C CA . LEU A 1 186 ? -16.150 10.722 13.843 1.00 82.69 186 LEU A CA 1
ATOM 1430 C C . LEU A 1 186 ? -15.388 11.532 14.907 1.00 82.69 186 LEU A C 1
ATOM 1432 O O . LEU A 1 186 ? -14.650 11.001 15.731 1.00 82.69 186 LEU A O 1
ATOM 1436 N N . GLU A 1 187 ? -15.551 12.857 14.883 1.00 67.69 187 GLU A N 1
ATOM 1437 C CA . GLU A 1 187 ? -14.795 13.804 15.721 1.00 67.69 187 GLU A CA 1
ATOM 1438 C C . GLU A 1 187 ? -15.018 13.616 17.230 1.00 67.69 187 GLU A C 1
ATOM 1440 O O . GLU A 1 187 ? -14.141 13.940 18.033 1.00 67.69 187 GLU A O 1
ATOM 1445 N N . GLN A 1 188 ? -16.185 13.095 17.626 1.00 64.06 188 GLN A N 1
ATOM 1446 C CA . GLN A 1 188 ?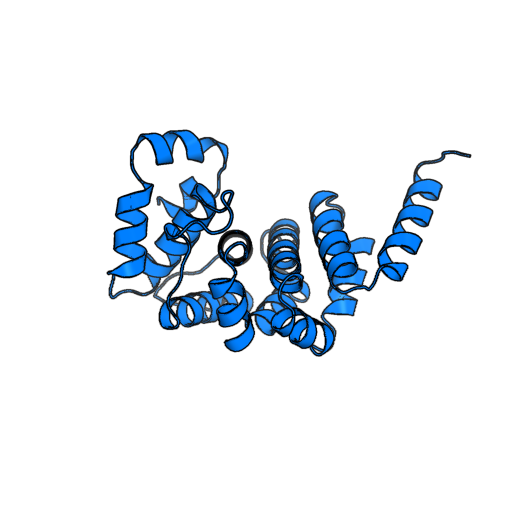 -16.488 12.775 19.026 1.00 64.06 188 GLN A CA 1
ATOM 1447 C C . GLN A 1 188 ? -15.507 11.738 19.585 1.00 64.06 188 GLN A C 1
ATOM 1449 O O . GLN A 1 188 ? -15.101 11.850 20.742 1.00 64.06 188 GLN A O 1
ATOM 1454 N N . ASP A 1 189 ? -15.046 10.817 18.735 1.00 60.50 189 ASP A N 1
ATOM 1455 C CA . ASP A 1 189 ? -14.057 9.806 19.096 1.00 60.50 189 ASP A CA 1
ATOM 1456 C C . ASP A 1 189 ? -12.671 10.438 19.299 1.00 60.50 189 ASP A C 1
ATOM 1458 O O . ASP A 1 189 ? -11.893 9.963 20.113 1.00 60.50 189 ASP A O 1
ATOM 1462 N N . VAL A 1 190 ? -12.358 11.548 18.618 1.00 60.31 190 VAL A N 1
ATOM 1463 C CA . VAL A 1 190 ? -11.066 12.252 18.739 1.00 60.31 190 VAL A CA 1
ATOM 1464 C C . VAL A 1 190 ? -11.010 13.138 19.991 1.00 60.31 190 VAL A C 1
ATOM 1466 O O . VAL A 1 190 ? -9.953 13.244 20.619 1.00 60.31 190 VAL A O 1
ATOM 1469 N N . LYS A 1 191 ? -12.137 13.761 20.371 1.00 56.66 191 LYS A N 1
ATOM 1470 C CA . LYS A 1 191 ? -12.227 14.677 21.525 1.00 56.66 191 LYS A CA 1
ATOM 1471 C C . LYS A 1 191 ? -12.139 13.955 22.869 1.00 56.66 191 LYS A C 1
ATOM 1473 O O . LYS A 1 191 ? -11.358 14.383 23.720 1.00 56.66 191 LYS A O 1
ATOM 1478 N N . SER A 1 192 ? -12.850 12.836 23.025 1.00 57.00 192 SER A N 1
ATOM 1479 C CA . SER A 1 192 ? -12.779 12.011 24.242 1.00 57.00 192 SER A CA 1
ATOM 1480 C C . SER A 1 192 ? -11.342 11.560 24.534 1.00 57.00 192 SER A C 1
ATOM 1482 O O . SER A 1 192 ? -10.895 11.581 25.676 1.00 57.00 192 SER A O 1
ATOM 1484 N N . LEU A 1 193 ? -10.566 11.272 23.485 1.00 54.94 193 LEU A N 1
ATOM 1485 C CA . LEU A 1 193 ? -9.156 10.892 23.571 1.00 54.94 193 LEU A CA 1
ATOM 1486 C C . LEU A 1 193 ? -8.210 12.046 23.931 1.00 54.94 193 LEU A C 1
ATOM 1488 O O . LEU A 1 193 ? -7.208 11.819 24.611 1.00 54.94 193 LEU A O 1
ATOM 1492 N N . SER A 1 194 ? -8.461 13.269 23.444 1.00 55.66 194 SER A N 1
ATOM 1493 C CA . SER A 1 194 ? -7.645 14.437 23.817 1.00 55.66 194 SER A CA 1
ATOM 1494 C C . SER A 1 194 ? -7.822 14.822 25.286 1.00 55.66 194 SER A C 1
ATOM 1496 O O . SER A 1 194 ? -6.856 15.238 25.921 1.00 55.66 194 SER A O 1
ATOM 1498 N N . GLU A 1 195 ? -9.021 14.620 25.834 1.00 53.56 195 GLU A N 1
ATOM 1499 C CA . GLU A 1 195 ? -9.331 14.883 27.242 1.00 53.56 195 GLU A CA 1
ATOM 1500 C C . GLU A 1 195 ? -8.668 13.852 28.171 1.00 53.56 195 GLU A C 1
ATOM 1502 O O . GLU A 1 195 ? -8.069 14.238 29.174 1.00 53.56 195 GLU A O 1
ATOM 1507 N N . THR A 1 196 ? -8.653 12.563 27.799 1.00 51.72 196 THR A N 1
ATOM 1508 C CA . THR A 1 196 ? -7.944 11.521 28.570 1.00 51.72 196 THR A CA 1
ATOM 1509 C C . THR A 1 196 ? -6.426 11.746 28.589 1.00 51.72 196 THR A C 1
ATOM 1511 O O . THR A 1 196 ? -5.799 11.653 29.638 1.00 51.72 196 THR A O 1
ATOM 1514 N N . MET A 1 197 ? -5.822 12.131 27.456 1.00 52.34 197 MET A N 1
ATOM 1515 C CA . MET A 1 197 ? -4.383 12.440 27.399 1.00 52.34 197 MET A CA 1
ATOM 1516 C C . MET A 1 197 ? -4.006 13.694 28.205 1.00 52.34 197 MET A C 1
ATOM 1518 O O . MET A 1 197 ? -2.900 13.760 28.739 1.00 52.34 197 MET A O 1
ATOM 1522 N N . ALA A 1 198 ? -4.896 14.688 28.290 1.00 52.53 198 ALA A N 1
ATOM 1523 C CA . ALA A 1 198 ? -4.681 15.882 29.106 1.00 52.53 198 ALA A CA 1
ATOM 1524 C C . ALA A 1 198 ? -4.753 15.575 30.613 1.00 52.53 198 ALA A C 1
ATOM 1526 O O . ALA A 1 198 ? -3.991 16.153 31.387 1.00 52.53 198 ALA A O 1
ATOM 1527 N N . GLN A 1 199 ? -5.614 14.633 31.018 1.00 48.00 199 GLN A N 1
ATOM 1528 C CA . GLN A 1 199 ? -5.682 14.128 32.393 1.00 48.00 199 GLN A CA 1
ATOM 1529 C C . GLN A 1 199 ? -4.454 13.287 32.776 1.00 48.00 199 GLN A C 1
ATOM 1531 O O . GLN A 1 199 ? -3.884 13.514 33.841 1.00 48.00 199 GLN A O 1
ATOM 1536 N N . ASP A 1 200 ? -3.989 12.391 31.900 1.00 49.91 200 ASP A N 1
ATOM 1537 C CA . ASP A 1 200 ? -2.807 11.550 32.161 1.00 49.91 200 ASP A CA 1
ATOM 1538 C C . ASP A 1 200 ? -1.483 12.340 32.152 1.00 49.91 200 ASP A C 1
ATOM 1540 O O . ASP A 1 200 ? -0.500 11.931 32.772 1.00 49.91 200 ASP A O 1
ATOM 1544 N N . ALA A 1 201 ? -1.442 13.492 31.473 1.00 50.41 201 ALA A N 1
ATOM 1545 C CA . ALA A 1 201 ? -0.279 14.380 31.428 1.00 50.41 201 ALA A CA 1
ATOM 1546 C C . ALA A 1 201 ? -0.154 15.323 32.644 1.00 50.41 201 ALA A C 1
ATOM 1548 O O . ALA A 1 201 ? 0.798 16.101 32.699 1.00 50.41 201 ALA A O 1
ATOM 1549 N N . GLY A 1 202 ? -1.079 15.262 33.612 1.00 45.38 202 GLY A N 1
ATOM 1550 C CA . GLY A 1 202 ? -0.941 15.939 34.906 1.00 45.38 202 GLY A CA 1
ATOM 1551 C C . GLY A 1 202 ? -0.929 17.472 34.859 1.00 45.38 202 GLY A C 1
ATOM 1552 O O . GLY A 1 202 ? -0.192 18.089 35.622 1.00 45.38 202 GLY A O 1
ATOM 1553 N N . TRP A 1 203 ? -1.724 18.102 33.987 1.00 49.25 203 TRP A N 1
ATOM 1554 C CA . TRP A 1 203 ? -1.866 19.570 33.934 1.00 49.25 203 TRP A CA 1
ATOM 1555 C C . TRP A 1 203 ? -3.077 20.100 34.725 1.00 49.25 203 TRP A C 1
ATOM 1557 O O . TRP A 1 203 ? -3.847 20.908 34.206 1.00 49.25 203 TRP A O 1
ATOM 1567 N N . TYR A 1 204 ? -3.227 19.674 35.982 1.00 43.56 204 TYR A N 1
ATOM 1568 C CA . TYR A 1 204 ? -4.105 20.322 36.967 1.00 43.56 204 TYR A CA 1
ATOM 1569 C C . TYR A 1 204 ? -3.370 20.543 38.285 1.00 43.56 204 TYR A C 1
ATOM 1571 O O . TYR A 1 204 ? -2.778 19.565 38.793 1.00 43.56 204 TYR A O 1
#